Protein AF-A0A2D7VNQ6-F1 (afdb_monomer)

Secondary structure (DSSP, 8-state):
---PPP--EEEEETTT--EEEE-TTS-HHHHHHHTT-----S-SSSSS-TTEEEEEES-EE---SSS-TTGGGTEEETTT-EESSSEEEEE-PSPS-SSPPP---EEE-GGG----SHHHHH-TTS-EEEEEEEE-GGG-EEEEEE-TTT-----TTGGG-TTS-EEESSS-HHHHHHHHHHHHHHTTTT--S---SSS-PPPPEEEEEEE-HHHHHHHHHHHHT-SSSS-TTEEEEEEE-S-GGG--HHHHHHHHHTT-SEEEEEEEPTT--TTSSHHHHHHHHHHHHHHHHHHTTS-GGGEEEEEE-TT-HHHHHHHHHHHHHHHHHH-S-TTS--TTSPPPP----

Mean predicted aligned error: 7.28 Å

Radius of gyration: 23.06 Å; Cα contacts (8 Å, |Δi|>4): 688; chains: 1; bounding box: 52×56×73 Å

Structure (mmCIF, N/CA/C/O backbone):
data_AF-A0A2D7VNQ6-F1
#
_entry.id   AF-A0A2D7VNQ6-F1
#
loop_
_atom_site.group_PDB
_atom_site.id
_atom_site.type_symbol
_atom_site.label_atom_id
_atom_site.label_alt_id
_atom_site.label_comp_id
_atom_site.label_asym_id
_atom_site.label_entity_id
_atom_site.label_seq_id
_atom_site.pdbx_PDB_ins_code
_atom_site.Cartn_x
_atom_site.Cartn_y
_atom_site.Cartn_z
_atom_site.occupancy
_atom_site.B_iso_or_equiv
_atom_site.auth_seq_id
_atom_site.auth_comp_id
_atom_site.auth_asym_id
_atom_site.auth_atom_id
_atom_site.pdbx_PDB_model_num
ATOM 1 N N . MET A 1 1 ? -6.338 7.455 -22.963 1.00 40.66 1 MET A N 1
ATOM 2 C CA . MET A 1 1 ? -5.022 6.879 -22.618 1.00 40.66 1 MET A CA 1
ATOM 3 C C . MET A 1 1 ? -4.498 6.191 -23.860 1.00 40.66 1 MET A C 1
ATOM 5 O O . MET A 1 1 ? -5.246 5.414 -24.438 1.00 40.66 1 MET A O 1
ATOM 9 N N . SER A 1 2 ? -3.299 6.550 -24.322 1.00 38.81 2 SER A N 1
ATOM 10 C CA . SER A 1 2 ? -2.638 5.858 -25.433 1.00 38.81 2 SER A CA 1
ATOM 11 C C . SER A 1 2 ? -2.422 4.401 -25.024 1.00 38.81 2 SER A C 1
ATOM 13 O O . SER A 1 2 ? -1.696 4.125 -24.074 1.00 38.81 2 SER A O 1
ATOM 15 N N . THR A 1 3 ? -3.133 3.479 -25.665 1.00 47.38 3 THR A N 1
ATOM 16 C CA . THR A 1 3 ? -3.023 2.032 -25.450 1.00 47.38 3 THR A CA 1
ATOM 17 C C . THR A 1 3 ? -1.944 1.475 -26.374 1.00 47.38 3 THR A C 1
ATOM 19 O O . THR A 1 3 ? -2.240 0.670 -27.256 1.00 47.38 3 THR A O 1
ATOM 22 N N . SER A 1 4 ? -0.708 1.962 -26.249 1.00 66.56 4 SER A N 1
ATOM 23 C CA . SER A 1 4 ? 0.422 1.324 -26.921 1.00 66.56 4 SER A CA 1
ATOM 24 C C . SER A 1 4 ? 0.638 -0.049 -26.282 1.00 66.56 4 SER A C 1
ATOM 26 O O . SER A 1 4 ? 0.784 -0.174 -25.062 1.00 66.56 4 SER A O 1
ATOM 28 N N . GLU A 1 5 ? 0.603 -1.091 -27.109 1.00 83.75 5 GLU A N 1
ATOM 29 C CA . GLU A 1 5 ? 0.911 -2.457 -26.692 1.00 83.75 5 GLU A CA 1
ATOM 30 C C . GLU A 1 5 ? 2.297 -2.496 -26.033 1.00 83.75 5 GLU A C 1
ATOM 32 O O . GLU A 1 5 ? 3.216 -1.788 -26.455 1.00 83.75 5 GLU A O 1
ATOM 37 N N . ASN A 1 6 ? 2.448 -3.270 -24.957 1.00 91.00 6 ASN A N 1
ATOM 38 C CA . ASN A 1 6 ? 3.742 -3.365 -24.296 1.00 91.00 6 ASN A CA 1
ATOM 39 C C . ASN A 1 6 ? 4.715 -4.137 -25.185 1.00 91.00 6 ASN A C 1
ATOM 41 O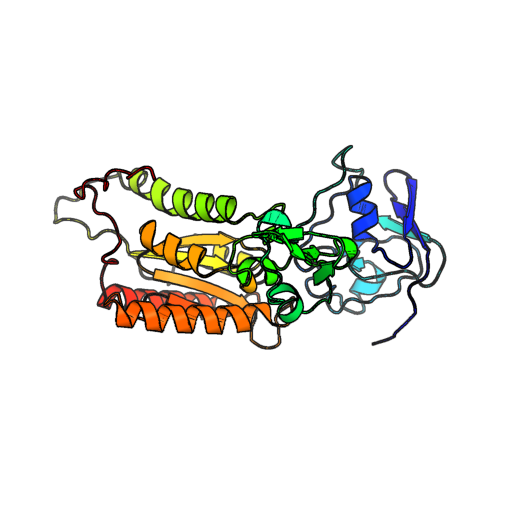 O . ASN A 1 6 ? 4.499 -5.310 -25.477 1.00 91.00 6 ASN A O 1
ATOM 45 N N . THR A 1 7 ? 5.825 -3.501 -25.535 1.00 92.44 7 THR A N 1
ATOM 46 C CA . THR A 1 7 ? 6.944 -4.124 -26.242 1.00 92.44 7 THR A CA 1
ATOM 47 C C . THR A 1 7 ? 8.178 -4.184 -25.346 1.00 92.44 7 THR A C 1
ATOM 49 O O . THR A 1 7 ? 8.289 -3.459 -24.349 1.00 92.44 7 THR A O 1
ATOM 52 N N . THR A 1 8 ? 9.097 -5.087 -25.677 1.00 95.81 8 THR A N 1
ATOM 53 C CA . THR A 1 8 ? 10.401 -5.195 -25.016 1.00 95.81 8 THR A CA 1
ATOM 54 C C . THR A 1 8 ? 11.308 -4.025 -25.411 1.00 95.81 8 THR A C 1
ATOM 56 O O . THR A 1 8 ? 11.310 -3.607 -26.568 1.00 95.81 8 THR A O 1
ATOM 59 N N . PHE A 1 9 ? 12.091 -3.515 -24.461 1.00 97.00 9 PHE A N 1
ATOM 60 C CA . PHE A 1 9 ? 13.118 -2.482 -24.669 1.00 97.00 9 PHE A CA 1
ATOM 61 C C . PHE A 1 9 ? 14.267 -2.675 -23.671 1.00 97.00 9 PHE A C 1
ATOM 63 O O . PHE A 1 9 ? 14.158 -3.522 -22.785 1.00 97.00 9 PHE A O 1
ATOM 70 N N . SER A 1 10 ? 15.360 -1.917 -23.789 1.00 98.06 10 SER A N 1
ATOM 71 C CA . SER A 1 10 ? 16.464 -1.972 -22.824 1.00 98.06 10 SER A CA 1
ATOM 72 C C . SER A 1 10 ? 16.567 -0.713 -21.968 1.00 98.06 10 SER A C 1
ATOM 74 O O . SER A 1 10 ? 16.204 0.391 -22.374 1.00 98.06 10 SER A O 1
ATOM 76 N N . ILE A 1 11 ? 17.093 -0.882 -20.761 1.00 98.50 11 ILE A N 1
ATOM 77 C CA . ILE A 1 11 ? 17.538 0.214 -19.902 1.00 98.50 11 ILE A CA 1
ATOM 78 C C . ILE A 1 11 ? 19.036 0.083 -19.665 1.00 98.50 11 ILE A C 1
ATOM 80 O O . ILE A 1 11 ? 19.549 -1.031 -19.559 1.00 98.50 11 ILE A O 1
ATOM 84 N N . ARG A 1 12 ? 19.727 1.215 -19.547 1.00 98.44 12 ARG A N 1
ATOM 85 C CA . ARG A 1 12 ? 21.122 1.284 -19.108 1.00 98.44 12 ARG A CA 1
ATOM 86 C C . ARG A 1 12 ? 21.227 2.140 -17.860 1.00 98.44 12 ARG A C 1
ATOM 88 O O . ARG A 1 12 ? 20.695 3.244 -17.847 1.00 98.44 12 ARG A O 1
ATOM 95 N N . VAL A 1 13 ? 21.957 1.690 -16.848 1.00 98.44 13 VAL A N 1
ATOM 96 C CA . VAL A 1 13 ? 22.275 2.525 -15.682 1.00 98.44 13 VAL A CA 1
ATOM 97 C C . VAL A 1 13 ? 23.577 3.283 -15.933 1.00 98.44 13 VAL A C 1
ATOM 99 O O . VAL A 1 13 ? 24.614 2.676 -16.194 1.00 98.44 13 VAL A O 1
ATOM 102 N N . SER A 1 14 ? 23.537 4.618 -15.874 1.00 97.94 14 SER A N 1
ATOM 103 C CA . SER A 1 14 ? 24.672 5.484 -16.230 1.00 97.94 14 SER A CA 1
ATOM 104 C C . SER A 1 14 ? 25.909 5.256 -15.354 1.00 97.94 14 SER A C 1
ATOM 106 O O . SER A 1 14 ? 27.032 5.303 -15.855 1.00 97.94 14 SER A O 1
ATOM 108 N N . SER A 1 15 ? 25.707 4.997 -14.060 1.00 97.25 15 SER A N 1
ATOM 109 C CA . SER A 1 15 ? 26.781 4.906 -13.066 1.00 97.25 15 SER A CA 1
ATOM 110 C C . SER A 1 15 ? 27.587 3.607 -13.128 1.00 97.25 15 SER A C 1
ATOM 112 O O . SER A 1 15 ? 28.776 3.626 -12.811 1.00 97.25 15 SER A O 1
ATOM 114 N N . THR A 1 16 ? 26.972 2.495 -13.541 1.00 97.38 16 THR A N 1
ATOM 115 C CA . THR A 1 16 ? 27.619 1.172 -13.614 1.00 97.38 16 THR A CA 1
ATOM 116 C C . THR A 1 16 ? 27.851 0.702 -15.047 1.00 97.38 16 THR A C 1
ATOM 118 O O . THR A 1 16 ? 28.737 -0.110 -15.298 1.00 97.38 16 THR A O 1
ATOM 121 N N . GLY A 1 17 ? 27.082 1.230 -16.003 1.00 97.25 17 GLY A N 1
ATOM 122 C CA . GLY A 1 17 ? 27.058 0.754 -17.381 1.00 97.25 17 GLY A CA 1
ATOM 123 C C . GLY A 1 17 ? 26.215 -0.505 -17.589 1.00 97.25 17 GLY A C 1
ATOM 124 O O . GLY A 1 17 ? 26.151 -0.970 -18.730 1.00 97.25 17 GLY A O 1
ATOM 125 N N . ASP A 1 18 ? 25.563 -1.024 -16.539 1.00 97.56 18 ASP A N 1
ATOM 126 C CA . ASP A 1 18 ? 24.715 -2.215 -16.615 1.00 97.56 18 ASP A CA 1
ATOM 127 C C . ASP A 1 18 ? 23.557 -2.003 -17.585 1.00 97.56 18 ASP A C 1
ATOM 129 O O . ASP A 1 18 ? 22.983 -0.914 -17.660 1.00 97.56 18 ASP A O 1
ATOM 133 N N . ILE A 1 19 ? 23.228 -3.055 -18.334 1.00 98.06 19 ILE A N 1
ATOM 134 C CA . ILE A 1 19 ? 22.159 -3.056 -19.330 1.00 98.06 19 ILE A CA 1
ATOM 135 C C . ILE A 1 19 ? 21.194 -4.175 -18.981 1.00 98.06 19 ILE A C 1
ATOM 137 O O . ILE A 1 19 ? 21.603 -5.332 -18.866 1.00 98.06 19 ILE A O 1
ATOM 141 N N . PHE A 1 20 ? 19.914 -3.839 -18.896 1.00 98.00 20 PHE A N 1
ATOM 142 C CA . PHE A 1 20 ? 18.861 -4.809 -18.644 1.00 98.00 20 PHE A CA 1
ATOM 143 C C . PHE A 1 20 ? 17.795 -4.747 -19.726 1.00 98.00 20 PHE A C 1
ATOM 145 O O . PHE A 1 20 ? 17.440 -3.674 -20.216 1.00 98.00 20 PHE A O 1
ATOM 152 N N . GLU A 1 21 ? 17.265 -5.910 -20.082 1.00 97.81 21 GLU A N 1
ATOM 153 C CA . GLU A 1 21 ? 16.067 -6.008 -20.902 1.00 97.81 21 GLU A CA 1
ATOM 154 C C . GLU A 1 21 ? 14.829 -5.833 -20.013 1.00 97.81 21 GLU A C 1
ATOM 156 O O . GLU A 1 21 ? 14.749 -6.406 -18.927 1.00 97.81 21 GLU A O 1
ATOM 161 N N . VAL A 1 22 ? 13.854 -5.051 -20.478 1.00 97.62 22 VAL A N 1
ATOM 162 C CA . VAL A 1 22 ? 12.548 -4.869 -19.841 1.00 97.62 22 VAL A CA 1
ATOM 163 C C . VAL A 1 22 ? 11.481 -5.568 -20.689 1.00 97.62 22 VAL A C 1
ATOM 165 O O . VAL A 1 22 ? 11.056 -5.020 -21.711 1.00 97.62 22 VAL A O 1
ATOM 168 N N . PRO A 1 23 ? 11.016 -6.766 -20.282 1.00 95.50 23 PRO A N 1
ATOM 169 C CA . PRO A 1 23 ? 9.989 -7.514 -21.004 1.00 95.50 23 PRO A CA 1
ATOM 170 C C . PRO A 1 23 ? 8.645 -6.782 -21.110 1.00 95.50 23 PRO A C 1
ATOM 172 O O . PRO A 1 23 ? 8.316 -5.899 -20.311 1.00 95.50 23 PRO A O 1
ATOM 175 N N . ALA A 1 24 ? 7.808 -7.196 -22.065 1.00 93.31 24 ALA A N 1
ATOM 176 C CA . ALA A 1 24 ? 6.461 -6.652 -22.270 1.00 93.31 24 ALA A CA 1
ATOM 177 C C . ALA A 1 24 ? 5.551 -6.754 -21.025 1.00 93.31 24 ALA A C 1
ATOM 179 O O . ALA A 1 24 ? 4.755 -5.859 -20.748 1.00 93.31 24 ALA A O 1
ATOM 180 N N . ASN A 1 25 ? 5.676 -7.823 -20.241 1.00 91.69 25 ASN A N 1
ATOM 181 C CA . ASN A 1 25 ? 4.864 -8.071 -19.045 1.00 91.69 25 ASN A CA 1
ATOM 182 C C . ASN A 1 25 ? 5.465 -7.489 -17.753 1.00 91.69 25 ASN A C 1
ATOM 184 O O . ASN A 1 25 ? 4.937 -7.735 -16.674 1.00 91.69 25 ASN A O 1
ATOM 188 N N . ARG A 1 26 ? 6.570 -6.741 -17.840 1.00 94.00 26 ARG A N 1
ATOM 189 C CA . ARG A 1 26 ? 7.322 -6.232 -16.686 1.00 94.00 26 ARG A CA 1
ATOM 190 C C . ARG A 1 26 ? 7.556 -4.732 -16.811 1.00 94.00 26 ARG A C 1
ATOM 192 O O . ARG A 1 26 ? 7.494 -4.170 -17.904 1.00 94.00 26 ARG A O 1
ATOM 199 N N . THR A 1 27 ? 7.808 -4.072 -15.687 1.00 96.50 27 THR A N 1
ATOM 200 C CA . THR A 1 27 ? 8.102 -2.628 -15.636 1.00 96.50 27 THR A CA 1
ATOM 201 C C . THR A 1 27 ? 9.589 -2.400 -15.374 1.00 96.50 27 THR A C 1
ATOM 203 O O . THR A 1 27 ? 10.283 -3.317 -14.932 1.00 96.50 27 THR A O 1
ATOM 206 N N . ILE A 1 28 ? 10.080 -1.182 -15.621 1.00 97.69 28 ILE A N 1
ATOM 207 C CA . ILE A 1 28 ? 11.475 -0.804 -15.335 1.00 97.69 28 ILE A CA 1
ATOM 208 C C . ILE A 1 28 ? 11.788 -1.053 -13.855 1.00 97.69 28 ILE A C 1
ATOM 210 O O . ILE A 1 28 ? 12.799 -1.667 -13.536 1.00 97.69 28 ILE A O 1
ATOM 214 N N . LEU A 1 29 ? 10.878 -0.653 -12.961 1.00 97.50 29 LEU A N 1
ATOM 215 C CA . LEU A 1 29 ? 10.993 -0.864 -11.517 1.00 97.50 29 LEU A CA 1
ATOM 216 C C . LEU A 1 29 ? 11.242 -2.333 -11.158 1.00 97.50 29 LEU A C 1
ATOM 218 O O . LEU A 1 29 ? 12.129 -2.619 -10.363 1.00 97.50 29 LEU A O 1
ATOM 222 N N . HIS A 1 30 ? 10.478 -3.257 -11.747 1.00 96.06 30 HIS A N 1
ATOM 223 C CA . HIS A 1 30 ? 10.633 -4.682 -11.470 1.00 96.06 30 HIS A CA 1
ATOM 224 C C . HIS A 1 30 ? 12.041 -5.181 -11.817 1.00 96.06 30 HIS A C 1
ATOM 226 O O . HIS A 1 30 ? 12.651 -5.898 -11.032 1.00 96.06 30 HIS A O 1
ATOM 232 N N . VAL A 1 31 ? 12.553 -4.782 -12.984 1.00 97.19 31 VAL A N 1
ATOM 233 C CA . VAL A 1 31 ? 13.889 -5.172 -13.453 1.00 97.19 31 VAL A CA 1
ATOM 234 C C . VAL A 1 31 ? 14.981 -4.546 -12.585 1.00 97.19 31 VAL A C 1
ATOM 236 O O . VAL A 1 31 ? 15.943 -5.221 -12.233 1.00 97.19 31 VAL A O 1
ATOM 239 N N . LEU A 1 32 ? 14.821 -3.283 -12.187 1.00 97.69 32 LEU A N 1
ATOM 240 C CA . LEU A 1 32 ? 15.743 -2.613 -11.268 1.00 97.69 32 LEU A CA 1
ATOM 241 C C . LEU A 1 32 ? 15.809 -3.329 -9.912 1.00 97.69 32 LEU A C 1
ATOM 243 O O . LEU A 1 32 ? 16.900 -3.641 -9.437 1.00 97.69 32 LEU A O 1
ATOM 247 N N . TYR A 1 33 ? 14.654 -3.655 -9.328 1.00 96.31 33 TYR A N 1
ATOM 248 C CA . TYR A 1 33 ? 14.578 -4.329 -8.032 1.00 96.31 33 TYR A CA 1
ATOM 249 C C . TYR A 1 33 ? 15.206 -5.723 -8.071 1.00 96.31 33 TYR A C 1
ATOM 251 O O . TYR A 1 33 ? 15.971 -6.060 -7.174 1.00 96.31 33 TYR A O 1
ATOM 259 N N . GLU A 1 34 ? 14.965 -6.515 -9.120 1.00 95.69 34 GLU A N 1
ATOM 260 C CA . GLU A 1 34 ? 15.601 -7.834 -9.291 1.00 95.69 34 GLU A CA 1
ATOM 261 C C . GLU A 1 34 ? 17.130 -7.777 -9.339 1.00 95.69 34 GLU A C 1
ATOM 263 O O . GLU A 1 34 ? 17.789 -8.751 -8.983 1.00 95.69 34 GLU A O 1
ATOM 268 N N . ASN A 1 35 ? 17.683 -6.635 -9.745 1.00 96.94 35 ASN A N 1
ATOM 269 C CA . ASN A 1 35 ? 19.119 -6.409 -9.867 1.00 96.94 35 ASN A CA 1
ATOM 270 C C . ASN A 1 35 ? 19.686 -5.536 -8.732 1.00 96.94 35 ASN A C 1
ATOM 272 O O . ASN A 1 35 ? 20.793 -5.018 -8.853 1.00 96.94 35 ASN A O 1
ATOM 276 N N . GLY A 1 36 ? 18.950 -5.373 -7.625 1.00 96.56 36 GLY A N 1
ATOM 277 C CA . GLY A 1 36 ? 19.459 -4.726 -6.410 1.00 96.56 36 GLY A CA 1
ATOM 278 C C . GLY A 1 36 ? 19.467 -3.192 -6.432 1.00 96.56 36 GLY A C 1
ATOM 279 O O . GLY A 1 36 ? 20.070 -2.578 -5.550 1.00 96.56 36 GLY A O 1
ATOM 280 N N . TYR A 1 37 ? 18.814 -2.567 -7.419 1.00 97.38 37 TYR A N 1
ATOM 281 C CA . TYR A 1 37 ? 18.648 -1.114 -7.483 1.00 97.38 37 TYR A CA 1
ATOM 282 C C . TYR A 1 37 ? 17.409 -0.679 -6.710 1.00 97.38 37 TYR A C 1
ATOM 284 O O . TYR A 1 37 ? 16.272 -0.923 -7.123 1.00 97.38 37 TYR A O 1
ATOM 292 N N . GLU A 1 38 ? 17.632 0.025 -5.611 1.00 94.25 38 GLU A N 1
ATOM 293 C CA . GLU A 1 38 ? 16.575 0.609 -4.803 1.00 94.25 38 GLU A CA 1
ATOM 294 C C . GLU A 1 38 ? 16.101 1.928 -5.415 1.00 94.25 38 GLU A C 1
ATOM 296 O O . GLU A 1 38 ? 16.855 2.885 -5.604 1.00 94.25 38 GLU A O 1
ATOM 301 N N . VAL A 1 39 ? 14.803 1.978 -5.704 1.00 95.19 39 VAL A N 1
ATOM 302 C CA . VAL A 1 39 ? 14.081 3.185 -6.110 1.00 95.19 39 VAL A CA 1
ATOM 303 C C . VAL A 1 39 ? 12.889 3.337 -5.169 1.00 95.19 39 VAL A C 1
ATOM 305 O O . VAL A 1 39 ? 12.145 2.367 -5.020 1.00 95.19 39 VAL A O 1
ATOM 308 N N . PRO A 1 40 ? 12.659 4.508 -4.549 1.00 94.25 40 PRO A N 1
ATOM 309 C CA . PRO A 1 40 ? 11.515 4.717 -3.663 1.00 94.25 40 PRO A CA 1
ATOM 310 C C . PRO A 1 40 ? 10.174 4.375 -4.331 1.00 94.25 40 PRO A C 1
ATOM 312 O O . PRO A 1 40 ? 9.959 4.676 -5.507 1.00 94.25 40 PRO A O 1
ATOM 315 N N . LEU A 1 41 ? 9.244 3.765 -3.590 1.00 93.06 41 LEU A N 1
ATOM 316 C CA . LEU A 1 41 ? 7.966 3.294 -4.127 1.00 93.06 41 LEU A CA 1
ATOM 317 C C . LEU A 1 41 ? 6.832 3.432 -3.108 1.00 93.06 41 LEU A C 1
ATOM 319 O O . LEU A 1 41 ? 6.935 2.897 -2.012 1.00 93.06 41 LEU A O 1
ATOM 323 N N . ASP A 1 42 ? 5.717 4.044 -3.525 1.00 92.94 42 ASP A N 1
ATOM 324 C CA . ASP A 1 42 ? 4.474 4.069 -2.734 1.00 92.94 42 ASP A CA 1
ATOM 325 C C . ASP A 1 42 ? 3.280 3.446 -3.483 1.00 92.94 42 ASP A C 1
ATOM 327 O O . ASP A 1 42 ? 2.656 2.516 -2.985 1.00 92.94 42 ASP A O 1
ATOM 331 N N . CYS A 1 43 ? 2.926 3.938 -4.685 1.00 92.50 43 CYS A N 1
ATOM 332 C CA . CYS A 1 43 ? 1.675 3.531 -5.360 1.00 92.50 43 CYS A CA 1
ATOM 333 C C . CYS A 1 43 ? 1.805 2.406 -6.399 1.00 92.50 43 CYS A C 1
ATOM 335 O O . CYS A 1 43 ? 0.815 1.757 -6.733 1.00 92.50 43 CYS A O 1
ATOM 337 N N . SER A 1 44 ? 2.997 2.226 -6.976 1.00 93.62 44 SER A N 1
ATOM 338 C CA . SER A 1 44 ? 3.261 1.296 -8.086 1.00 93.62 44 SER A CA 1
ATOM 339 C C . SER A 1 44 ? 2.295 1.390 -9.287 1.00 93.62 44 SER A C 1
ATOM 341 O O . SER A 1 44 ? 2.072 0.399 -9.980 1.00 93.62 44 SER A O 1
ATOM 343 N N . ASN A 1 45 ? 1.698 2.559 -9.544 1.00 91.88 45 ASN A N 1
ATOM 344 C CA . ASN A 1 45 ? 0.720 2.744 -10.626 1.00 91.88 45 ASN A CA 1
ATOM 345 C C . ASN A 1 45 ? 0.773 4.117 -11.318 1.00 91.88 45 ASN A C 1
ATOM 347 O O . ASN A 1 45 ? -0.170 4.500 -12.009 1.00 91.88 45 ASN A O 1
ATOM 351 N N . GLY A 1 46 ? 1.871 4.857 -11.141 1.00 93.69 46 GLY A N 1
ATOM 352 C CA . GLY A 1 46 ? 2.120 6.105 -11.866 1.00 93.69 46 GLY A CA 1
ATOM 353 C C . GLY A 1 46 ? 1.353 7.329 -11.369 1.00 93.69 46 GLY A C 1
ATOM 354 O O . GLY A 1 46 ? 1.304 8.326 -12.087 1.00 93.69 46 GLY A O 1
ATOM 355 N N . ARG A 1 47 ? 0.750 7.281 -10.173 1.00 93.00 47 ARG A N 1
ATOM 356 C CA . ARG A 1 47 ? -0.005 8.418 -9.613 1.00 93.00 47 ARG A CA 1
ATOM 357 C C . ARG A 1 47 ? 0.771 9.270 -8.608 1.00 93.00 47 ARG A C 1
ATOM 359 O O . ARG A 1 47 ? 0.521 10.463 -8.547 1.00 93.00 47 ARG A O 1
ATOM 366 N N . CYS A 1 48 ? 1.712 8.692 -7.850 1.00 92.88 48 CYS A N 1
ATOM 367 C CA . CYS A 1 48 ? 2.394 9.418 -6.764 1.00 92.88 48 CYS A CA 1
ATOM 368 C C . CYS A 1 48 ? 3.697 10.122 -7.131 1.00 92.88 48 CYS A C 1
ATOM 370 O O . CYS A 1 48 ? 4.109 11.024 -6.418 1.00 92.88 48 CYS A O 1
ATOM 372 N N . GLY A 1 49 ? 4.393 9.680 -8.179 1.00 94.62 49 GLY A N 1
ATOM 373 C CA . GLY A 1 49 ? 5.708 10.227 -8.524 1.00 94.62 49 GLY A CA 1
ATOM 374 C C . GLY A 1 49 ? 6.861 9.825 -7.589 1.00 94.62 49 GLY A C 1
ATOM 375 O O . GLY A 1 49 ? 7.995 10.177 -7.885 1.00 94.62 49 GLY A O 1
ATOM 376 N N . THR A 1 50 ? 6.633 9.045 -6.523 1.00 95.38 50 THR A N 1
ATOM 377 C CA . THR A 1 50 ? 7.692 8.586 -5.592 1.00 95.38 50 THR A CA 1
ATOM 378 C C . THR A 1 50 ? 8.835 7.868 -6.314 1.00 95.38 50 THR A C 1
ATOM 380 O O . THR A 1 50 ? 10.002 8.156 -6.072 1.00 95.38 50 THR A O 1
ATOM 383 N N . CYS A 1 51 ? 8.512 7.000 -7.278 1.00 96.88 51 CYS A N 1
ATOM 384 C CA . CYS A 1 51 ? 9.501 6.285 -8.089 1.00 96.88 51 CYS A CA 1
ATOM 385 C C . CYS A 1 51 ? 10.010 7.105 -9.286 1.00 96.88 51 CYS A C 1
ATOM 387 O O . CYS A 1 51 ? 10.311 6.542 -10.344 1.00 96.88 51 CYS A O 1
ATOM 389 N N . ARG A 1 52 ? 9.995 8.438 -9.198 1.00 97.56 52 ARG A N 1
ATOM 390 C CA . ARG A 1 52 ? 10.565 9.275 -10.253 1.00 97.56 52 ARG A CA 1
ATOM 391 C C . ARG A 1 52 ? 12.065 9.018 -10.334 1.00 97.56 52 ARG A C 1
ATOM 393 O O . ARG A 1 52 ? 12.769 9.006 -9.327 1.00 97.56 52 ARG A O 1
ATOM 400 N N . THR A 1 53 ? 12.551 8.833 -11.546 1.00 98.38 53 THR A N 1
ATOM 401 C CA . THR A 1 53 ? 13.955 8.573 -11.835 1.00 98.38 53 THR A CA 1
ATOM 402 C C . THR A 1 53 ? 14.362 9.478 -12.974 1.00 98.38 53 THR A C 1
ATOM 404 O O . THR A 1 53 ? 13.628 9.616 -13.954 1.00 98.38 53 THR A O 1
ATOM 407 N N . ARG A 1 54 ? 15.511 10.132 -12.827 1.00 98.31 54 ARG A N 1
ATOM 408 C CA . ARG A 1 54 ? 16.061 10.959 -13.892 1.00 98.31 54 ARG A CA 1
ATOM 409 C C . ARG A 1 54 ? 16.582 10.057 -15.008 1.00 98.31 54 ARG A C 1
ATOM 411 O O . ARG A 1 54 ? 17.142 8.998 -14.732 1.00 98.31 54 ARG A O 1
ATOM 418 N N . TYR A 1 55 ? 16.407 10.464 -16.257 1.00 98.06 55 TYR A N 1
ATOM 419 C CA . TYR A 1 55 ? 17.007 9.789 -17.404 1.00 98.06 55 TYR A CA 1
ATOM 420 C C . TYR A 1 55 ? 17.835 10.771 -18.234 1.00 98.06 55 TYR A C 1
ATOM 422 O O . TYR A 1 55 ? 17.594 11.975 -18.225 1.00 98.06 55 TYR A O 1
ATOM 430 N N . LEU A 1 56 ? 18.861 10.252 -18.904 1.00 97.94 56 LEU A N 1
ATOM 431 C CA . LEU A 1 56 ? 19.844 11.033 -19.656 1.00 97.94 56 LEU A CA 1
ATOM 432 C C . LEU A 1 56 ? 19.583 10.996 -21.164 1.00 97.94 56 LEU A C 1
ATOM 434 O O . LEU A 1 56 ? 19.912 11.945 -21.873 1.00 97.94 56 LEU A O 1
ATOM 438 N N . SER A 1 57 ? 19.022 9.895 -21.665 1.00 96.94 57 SER A N 1
ATOM 439 C CA . SER A 1 57 ? 18.675 9.721 -23.077 1.00 96.94 57 SER A CA 1
ATOM 440 C C . SER A 1 57 ? 17.667 8.583 -23.277 1.00 96.94 57 SER A C 1
ATOM 442 O O . SER A 1 57 ? 17.488 7.740 -22.395 1.00 96.94 57 SER A O 1
ATOM 444 N N . GLY A 1 58 ? 17.015 8.566 -24.443 1.00 95.44 58 GLY A N 1
ATOM 445 C CA . GLY A 1 58 ? 16.012 7.571 -24.839 1.00 95.44 58 GLY A CA 1
ATOM 446 C C . GLY A 1 58 ? 14.640 8.189 -25.128 1.00 95.44 58 GLY A C 1
ATOM 447 O O . GLY A 1 58 ? 14.346 9.305 -24.701 1.00 95.44 58 GLY A O 1
ATOM 448 N N . GLU A 1 59 ? 13.799 7.463 -25.867 1.00 95.19 59 GLU A N 1
ATOM 449 C CA . GLU A 1 59 ? 12.421 7.868 -26.181 1.00 95.19 59 GLU A CA 1
ATOM 450 C C . GLU A 1 59 ? 11.435 7.209 -25.205 1.00 95.19 59 GLU A C 1
ATOM 452 O O . GLU A 1 59 ? 10.999 6.071 -25.405 1.00 95.19 59 GLU A O 1
ATOM 457 N N . VAL A 1 60 ? 11.103 7.926 -24.128 1.00 96.38 60 VAL A N 1
ATOM 458 C CA . VAL A 1 60 ? 10.230 7.435 -23.052 1.00 96.38 60 VAL A CA 1
ATOM 459 C C . VAL A 1 60 ? 8.751 7.520 -23.448 1.00 96.38 60 VAL A C 1
ATOM 461 O O . VAL A 1 60 ? 8.247 8.570 -23.839 1.00 96.38 60 VAL A O 1
ATOM 464 N N . ASP A 1 61 ? 8.034 6.413 -23.266 1.00 95.88 61 ASP A N 1
ATOM 465 C CA . ASP A 1 61 ? 6.570 6.343 -23.292 1.00 95.88 61 ASP A CA 1
ATOM 466 C C . ASP A 1 61 ? 6.045 6.641 -21.876 1.00 95.88 61 ASP A C 1
ATOM 468 O O . ASP A 1 61 ? 6.017 5.764 -21.000 1.00 95.88 61 ASP A O 1
ATOM 472 N N . HIS A 1 62 ? 5.692 7.907 -21.624 1.00 95.94 62 HIS A N 1
ATOM 473 C CA . HIS A 1 62 ? 5.179 8.363 -20.330 1.00 95.94 62 HIS A CA 1
ATOM 474 C C . HIS A 1 62 ? 3.739 7.903 -20.112 1.00 95.94 62 HIS A C 1
ATOM 476 O O . HIS A 1 62 ? 2.809 8.361 -20.778 1.00 95.94 62 HIS A O 1
ATOM 482 N N . ARG A 1 63 ? 3.552 7.036 -19.114 1.00 94.81 63 ARG A N 1
ATOM 483 C CA . ARG A 1 63 ? 2.244 6.456 -18.763 1.00 94.81 63 ARG A CA 1
ATOM 484 C C . ARG A 1 63 ? 1.728 6.887 -17.396 1.00 94.81 63 ARG A C 1
ATOM 486 O O . ARG A 1 63 ? 0.677 6.427 -16.956 1.00 94.81 63 ARG A O 1
ATOM 493 N N . ASP A 1 64 ? 2.468 7.761 -16.731 1.00 95.56 64 ASP A N 1
ATOM 494 C CA . ASP A 1 64 ? 2.091 8.350 -15.457 1.00 95.56 64 ASP A CA 1
ATOM 495 C C . ASP A 1 64 ? 1.190 9.572 -15.612 1.00 95.56 64 ASP A C 1
ATOM 497 O O . ASP A 1 64 ? 1.080 10.181 -16.678 1.00 95.56 64 ASP A O 1
ATOM 501 N N . THR A 1 65 ? 0.557 9.941 -14.506 1.00 93.94 65 THR A N 1
ATOM 502 C CA . THR A 1 65 ? -0.179 11.201 -14.362 1.00 93.94 65 THR A CA 1
ATOM 503 C C . THR A 1 65 ? 0.464 12.119 -13.326 1.00 93.94 65 THR A C 1
ATOM 505 O O . THR A 1 65 ? -0.127 13.134 -12.978 1.00 93.94 65 THR A O 1
ATOM 508 N N . ALA A 1 66 ? 1.627 11.735 -12.796 1.00 94.12 66 ALA A N 1
ATOM 509 C CA . ALA A 1 66 ? 2.290 12.428 -11.698 1.00 94.12 66 ALA A CA 1
ATOM 510 C C . ALA A 1 66 ? 3.217 13.548 -12.187 1.00 94.12 66 ALA A C 1
ATOM 512 O O . ALA A 1 66 ? 3.344 14.559 -11.507 1.00 94.12 66 ALA A O 1
ATOM 513 N N . LEU A 1 67 ? 3.868 13.368 -13.341 1.00 96.25 67 LEU A N 1
ATOM 514 C CA . LEU A 1 67 ? 4.853 14.316 -13.860 1.00 96.25 67 LEU A CA 1
ATOM 515 C C . LEU A 1 67 ? 4.212 15.332 -14.811 1.00 96.25 67 LEU A C 1
ATOM 517 O O . LEU A 1 67 ? 3.458 14.964 -15.719 1.00 96.25 67 LEU A O 1
ATOM 521 N N . SER A 1 68 ? 4.573 16.604 -14.639 1.00 96.00 68 SER A N 1
ATOM 522 C CA . SER A 1 68 ? 4.256 17.689 -15.574 1.00 96.00 68 SER A CA 1
ATOM 523 C C . SER A 1 68 ? 4.997 17.537 -16.908 1.00 96.00 68 SER A C 1
ATOM 525 O O . SER A 1 68 ? 6.000 16.832 -17.003 1.00 96.00 68 SER A O 1
ATOM 527 N N . GLU A 1 69 ? 4.548 18.235 -17.957 1.00 93.06 69 GLU A N 1
ATOM 528 C CA . GLU A 1 69 ? 5.211 18.195 -19.274 1.00 93.06 69 GLU A CA 1
ATOM 529 C C . GLU A 1 69 ? 6.688 18.611 -19.214 1.00 93.06 69 GLU A C 1
ATOM 531 O O . GLU A 1 69 ? 7.519 17.994 -19.875 1.00 93.06 69 GLU A O 1
ATOM 536 N N . SER A 1 70 ? 7.030 19.603 -18.385 1.00 94.62 70 SER A N 1
ATOM 537 C CA . SER A 1 70 ? 8.419 20.026 -18.171 1.00 94.62 70 SER A CA 1
ATOM 538 C C . SER A 1 70 ? 9.249 18.996 -17.410 1.00 94.62 70 SER A C 1
ATOM 540 O O . SER A 1 70 ? 10.435 18.858 -17.669 1.00 94.62 70 SER A O 1
ATOM 542 N N . GLU A 1 71 ? 8.656 18.256 -16.472 1.00 96.81 71 GLU A N 1
ATOM 543 C CA . GLU A 1 71 ? 9.389 17.205 -15.756 1.00 96.81 71 GLU A CA 1
ATOM 544 C C . GLU A 1 71 ? 9.634 15.991 -16.648 1.00 96.81 71 GLU A C 1
ATOM 546 O O . GLU A 1 71 ? 10.675 15.349 -16.530 1.00 96.81 71 GLU A O 1
ATOM 551 N N . ARG A 1 72 ? 8.717 15.701 -17.579 1.00 96.69 72 ARG A N 1
ATOM 552 C CA . ARG A 1 72 ? 8.835 14.575 -18.513 1.00 96.69 72 ARG A CA 1
ATOM 553 C C . ARG A 1 72 ? 10.031 14.673 -19.454 1.00 96.69 72 ARG A C 1
ATOM 555 O O . ARG A 1 72 ? 10.421 13.647 -19.983 1.00 96.69 72 ARG A O 1
ATOM 562 N N . SER A 1 73 ? 10.643 15.846 -19.643 1.00 94.56 73 SER A N 1
ATOM 563 C CA . SER A 1 73 ? 11.894 15.945 -20.411 1.00 94.56 73 SER A CA 1
ATOM 564 C C . SER A 1 73 ? 13.137 15.475 -19.649 1.00 94.56 73 SER A C 1
ATOM 566 O O . SER A 1 73 ? 14.185 15.306 -20.266 1.00 94.56 73 SER A O 1
ATOM 568 N N . GLU A 1 74 ? 13.050 15.299 -18.327 1.00 96.38 74 GLU A N 1
ATOM 569 C CA . GLU A 1 74 ? 14.191 14.923 -17.478 1.00 96.38 74 GLU A CA 1
ATOM 570 C C . GLU A 1 74 ? 13.934 13.678 -16.622 1.00 96.38 74 GLU A C 1
ATOM 572 O O . GLU A 1 74 ? 14.872 12.976 -16.244 1.00 96.38 74 GLU A O 1
ATOM 577 N N . TYR A 1 75 ? 12.674 13.388 -16.302 1.00 98.25 75 TYR A N 1
ATOM 578 C CA . TYR A 1 75 ? 12.277 12.342 -15.370 1.00 98.25 75 TYR A CA 1
ATOM 579 C C . TYR A 1 75 ? 11.209 11.438 -15.969 1.00 98.25 75 TYR A C 1
ATOM 581 O O . TYR A 1 75 ? 10.316 11.889 -16.678 1.00 98.25 75 TYR A O 1
ATOM 589 N N . LEU A 1 76 ? 11.242 10.163 -15.592 1.00 98.00 76 LEU A N 1
ATOM 590 C CA . LEU A 1 76 ? 10.156 9.210 -15.803 1.00 98.00 76 LEU A CA 1
ATOM 591 C C . LEU A 1 76 ? 9.769 8.552 -14.481 1.00 98.00 76 LEU A C 1
ATOM 593 O O . LEU A 1 76 ? 10.553 8.535 -13.535 1.00 98.00 76 LEU A O 1
ATOM 597 N N . THR A 1 77 ? 8.585 7.946 -14.418 1.00 98.25 77 THR A N 1
ATOM 598 C CA . THR A 1 77 ? 8.242 7.050 -13.307 1.00 98.25 77 THR A CA 1
ATOM 599 C C . THR A 1 77 ? 8.488 5.597 -13.712 1.00 98.25 77 THR A C 1
ATOM 601 O O . THR A 1 77 ? 7.826 5.041 -14.589 1.00 98.25 77 THR A O 1
ATOM 604 N N . VAL A 1 78 ? 9.447 4.941 -13.059 1.00 97.88 78 VAL A N 1
ATOM 605 C CA . VAL A 1 78 ? 9.879 3.587 -13.460 1.00 97.88 78 VAL A CA 1
ATOM 606 C C . VAL A 1 78 ? 8.831 2.497 -13.196 1.00 97.88 78 VAL A C 1
ATOM 608 O O . VAL A 1 78 ? 8.937 1.388 -13.720 1.00 97.88 78 VAL A O 1
ATOM 611 N N . CYS A 1 79 ? 7.796 2.789 -12.399 1.00 96.25 79 CYS A N 1
ATOM 612 C CA . CYS A 1 79 ? 6.738 1.827 -12.093 1.00 96.25 79 CYS A CA 1
ATOM 613 C C . CYS A 1 79 ? 5.738 1.608 -13.237 1.00 96.25 79 CYS A C 1
ATOM 615 O O . CYS A 1 79 ? 5.110 0.555 -13.256 1.00 96.25 79 CYS A O 1
ATOM 617 N N . VAL A 1 80 ? 5.585 2.550 -14.178 1.00 95.94 80 VAL A N 1
ATOM 618 C CA . VAL A 1 80 ? 4.605 2.424 -15.279 1.00 95.94 80 VAL A CA 1
ATOM 619 C C . VAL A 1 80 ? 5.114 2.879 -16.640 1.00 95.94 80 VAL A C 1
ATOM 621 O O . VAL A 1 80 ? 4.611 2.387 -17.651 1.00 95.94 80 VAL A O 1
ATOM 624 N N . SER A 1 81 ? 6.077 3.803 -16.695 1.00 96.88 81 SER A N 1
ATOM 625 C CA . SER A 1 81 ? 6.590 4.304 -17.969 1.00 96.88 81 SER A CA 1
ATOM 626 C C . SER A 1 81 ? 7.388 3.224 -18.706 1.00 96.88 81 SER A C 1
ATOM 628 O O . SER A 1 81 ? 7.984 2.330 -18.096 1.00 96.88 81 SER A O 1
ATOM 630 N N . ARG A 1 82 ? 7.369 3.297 -20.038 1.00 96.56 82 ARG A N 1
ATOM 631 C CA . ARG A 1 8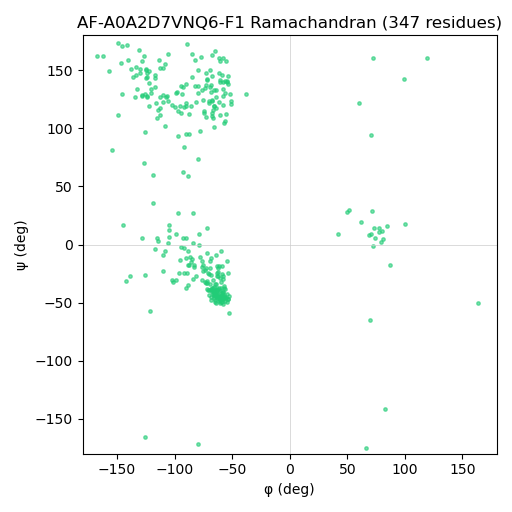2 ? 8.085 2.387 -20.948 1.00 96.56 82 ARG A CA 1
ATOM 632 C C . ARG A 1 82 ? 8.963 3.190 -21.911 1.00 96.56 82 ARG A C 1
ATOM 634 O O . ARG A 1 82 ? 9.179 4.379 -21.698 1.00 96.56 82 ARG A O 1
ATOM 641 N N . ALA A 1 83 ? 9.446 2.554 -22.973 1.00 95.12 83 ALA A N 1
ATOM 642 C CA . ALA A 1 83 ? 10.090 3.208 -24.107 1.00 95.12 83 ALA A CA 1
ATOM 643 C C . ALA A 1 83 ? 9.386 2.821 -25.416 1.00 95.12 83 ALA A C 1
ATOM 645 O O . ALA A 1 83 ? 8.856 1.713 -25.520 1.00 95.12 83 ALA A O 1
ATOM 646 N N . HIS A 1 84 ? 9.390 3.709 -26.414 1.00 86.06 84 HIS A N 1
ATOM 647 C CA . HIS A 1 84 ? 8.809 3.416 -27.732 1.00 86.06 84 HIS A CA 1
ATOM 648 C C . HIS A 1 84 ? 9.648 2.402 -28.526 1.00 86.06 84 HIS A C 1
ATOM 650 O O . HIS A 1 84 ? 9.090 1.519 -29.178 1.00 86.06 84 HIS A O 1
ATOM 656 N N . ALA A 1 85 ? 10.977 2.507 -28.445 1.00 79.00 85 ALA A N 1
ATOM 657 C CA . ALA A 1 85 ? 11.949 1.537 -28.943 1.00 79.00 85 ALA A CA 1
ATOM 658 C C . ALA A 1 85 ? 13.350 1.860 -28.390 1.00 79.00 85 ALA A C 1
ATOM 660 O O . ALA A 1 85 ? 13.619 2.985 -27.973 1.00 79.00 85 ALA A O 1
ATOM 661 N N . GLY A 1 86 ? 14.265 0.890 -28.452 1.00 86.94 86 GLY A N 1
ATOM 662 C CA . GLY A 1 86 ? 15.682 1.110 -28.156 1.00 86.94 86 GLY A CA 1
ATOM 663 C C . GLY A 1 86 ? 16.029 1.065 -26.666 1.00 86.94 86 GLY A C 1
ATOM 664 O O . GLY A 1 86 ? 15.523 0.215 -25.935 1.00 86.94 86 GLY A O 1
ATOM 665 N N . GLU A 1 87 ? 16.940 1.950 -26.258 1.00 95.81 87 GLU A N 1
ATOM 666 C CA . GLU A 1 87 ? 17.542 1.997 -24.923 1.00 95.81 87 GLU A CA 1
ATOM 667 C C . GLU A 1 87 ? 17.190 3.313 -24.212 1.00 95.81 87 GLU A C 1
ATOM 669 O O . GLU A 1 87 ? 17.291 4.387 -24.811 1.00 95.81 87 GLU A O 1
ATOM 674 N N . VAL A 1 88 ? 16.821 3.236 -22.930 1.00 98.12 88 VAL A N 1
ATOM 675 C CA . VAL A 1 88 ? 16.700 4.402 -22.036 1.00 98.12 88 VAL A CA 1
ATOM 676 C C . VAL A 1 88 ? 17.848 4.392 -21.032 1.00 98.12 88 VAL A C 1
ATOM 678 O O . VAL A 1 88 ? 18.049 3.406 -20.323 1.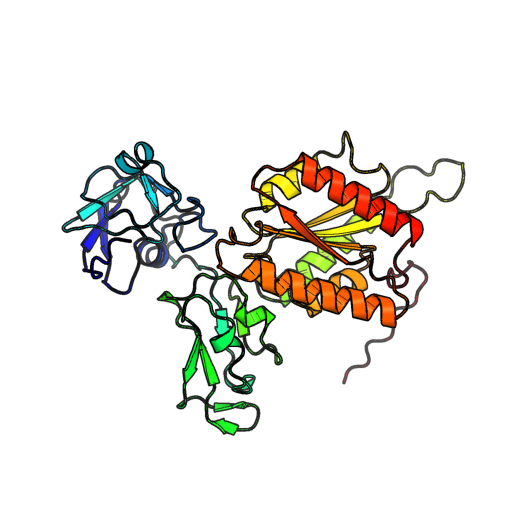00 98.12 88 VAL A O 1
ATOM 681 N N . VAL A 1 89 ? 18.590 5.494 -20.935 1.00 98.44 89 VAL A N 1
ATOM 682 C CA . VAL A 1 89 ? 19.707 5.627 -19.991 1.00 98.44 89 VAL A CA 1
ATOM 683 C C . VAL A 1 89 ? 19.217 6.301 -18.713 1.00 98.44 89 VAL A C 1
ATOM 685 O O . VAL A 1 89 ? 18.860 7.475 -18.731 1.00 98.44 89 VAL A O 1
ATOM 688 N N . LEU A 1 90 ? 19.212 5.569 -17.603 1.00 98.62 90 LEU A N 1
ATOM 689 C CA . LEU A 1 90 ? 18.782 6.034 -16.286 1.00 98.62 90 LEU A CA 1
ATOM 690 C C . LEU A 1 90 ? 19.955 6.624 -15.502 1.00 98.62 90 LEU A C 1
ATOM 692 O O . LEU A 1 90 ? 21.045 6.051 -15.465 1.00 98.62 90 LEU A O 1
ATOM 696 N N . ASP A 1 91 ? 19.701 7.742 -14.831 1.00 98.19 91 ASP A N 1
ATOM 697 C CA . ASP A 1 91 ? 20.621 8.366 -13.886 1.00 98.19 91 ASP A CA 1
ATOM 698 C C . ASP A 1 91 ? 20.325 7.845 -12.474 1.00 98.19 91 ASP A C 1
ATOM 700 O O . ASP A 1 91 ? 19.537 8.417 -11.717 1.00 98.19 91 ASP A O 1
ATOM 704 N N . LEU A 1 92 ? 20.903 6.684 -12.164 1.00 97.69 92 LEU A N 1
ATOM 705 C CA . LEU A 1 92 ? 20.771 5.997 -10.879 1.00 97.69 92 LEU A CA 1
ATOM 706 C C . LEU A 1 92 ? 22.153 5.741 -10.269 1.00 97.69 92 LEU A C 1
ATOM 708 O O . LEU A 1 92 ? 23.103 5.485 -11.015 1.00 97.69 92 LEU A O 1
ATOM 712 N N . PRO A 1 93 ? 22.284 5.757 -8.930 1.00 96.94 93 PRO A N 1
ATOM 713 C CA . PRO A 1 93 ? 23.494 5.284 -8.264 1.00 96.94 93 PRO A CA 1
ATOM 714 C C . PRO A 1 93 ? 23.700 3.769 -8.488 1.00 96.94 93 PRO A C 1
ATOM 716 O O . PRO A 1 93 ? 22.769 3.085 -8.922 1.00 96.94 93 PRO A O 1
ATOM 719 N N . PRO A 1 94 ? 24.896 3.230 -8.182 1.00 95.94 94 PRO A N 1
ATOM 720 C CA . PRO A 1 94 ? 25.132 1.786 -8.163 1.00 95.94 94 PRO A CA 1
ATOM 721 C C . PRO A 1 94 ? 24.154 1.051 -7.226 1.00 95.94 94 PRO A C 1
ATOM 723 O O . PRO A 1 94 ? 23.629 1.678 -6.300 1.00 95.94 94 PRO A O 1
ATOM 726 N N . PRO A 1 95 ? 23.927 -0.260 -7.431 1.00 95.31 95 PRO A N 1
ATOM 727 C CA . PRO A 1 95 ? 22.977 -1.023 -6.629 1.00 95.31 95 PRO A CA 1
ATOM 728 C C . PRO A 1 95 ? 23.380 -1.025 -5.151 1.00 95.31 95 PRO A C 1
ATOM 730 O O . PRO A 1 95 ? 24.559 -1.136 -4.803 1.00 95.31 95 PRO A O 1
ATOM 733 N N . GLN A 1 96 ? 22.385 -0.900 -4.278 1.00 93.06 96 GLN A N 1
ATOM 734 C CA . GLN A 1 96 ? 22.557 -0.854 -2.825 1.00 93.06 96 GLN A CA 1
ATOM 735 C C . GLN A 1 96 ? 22.666 -2.259 -2.224 1.00 93.06 96 GLN A C 1
ATOM 737 O O . GLN A 1 96 ? 23.159 -2.425 -1.108 1.00 93.06 96 GLN A O 1
ATOM 742 N N . SER A 1 97 ? 22.241 -3.274 -2.977 1.00 89.62 97 SER A N 1
ATOM 743 C CA . SER A 1 97 ? 22.212 -4.667 -2.555 1.00 89.62 97 SER A CA 1
ATOM 744 C C . SER A 1 97 ? 22.696 -5.596 -3.667 1.00 89.62 97 SER A C 1
ATOM 746 O O . SER A 1 97 ? 22.541 -5.323 -4.852 1.00 89.62 97 SER A O 1
ATOM 748 N N . THR A 1 98 ? 23.268 -6.734 -3.273 1.00 89.44 98 THR A N 1
ATOM 749 C CA . THR A 1 98 ? 23.553 -7.857 -4.189 1.00 89.44 98 THR A CA 1
ATOM 750 C C . THR A 1 98 ? 22.373 -8.822 -4.311 1.00 89.44 98 THR A C 1
ATOM 752 O O . THR A 1 98 ? 22.434 -9.776 -5.082 1.00 89.44 98 THR A O 1
ATOM 755 N N . GLN A 1 99 ? 21.320 -8.599 -3.523 1.00 92.06 99 GLN A N 1
ATOM 756 C CA . GLN A 1 99 ? 20.080 -9.363 -3.530 1.00 92.06 99 GLN A CA 1
ATOM 757 C C . GLN A 1 99 ? 18.950 -8.530 -4.142 1.00 92.06 99 GLN A C 1
ATOM 759 O O . GLN A 1 99 ? 19.001 -7.298 -4.061 1.00 92.06 99 GLN A O 1
ATOM 764 N N . PRO A 1 100 ? 17.911 -9.183 -4.693 1.00 92.94 100 PRO A N 1
ATOM 765 C CA . PRO A 1 100 ? 16.712 -8.493 -5.137 1.00 92.94 100 PRO A CA 1
ATOM 766 C C . PRO A 1 100 ? 16.096 -7.630 -4.030 1.00 92.94 100 PRO A C 1
ATOM 768 O O . PRO A 1 100 ? 15.986 -8.059 -2.881 1.00 92.94 100 PRO A O 1
ATOM 771 N N . VAL A 1 101 ? 15.663 -6.426 -4.393 1.00 93.25 101 VAL A N 1
ATOM 772 C CA . VAL A 1 101 ? 14.912 -5.530 -3.513 1.00 93.25 101 VAL A CA 1
ATOM 773 C C . VAL A 1 101 ? 13.485 -6.053 -3.394 1.00 93.25 101 VAL A C 1
ATOM 775 O O . VAL A 1 101 ? 12.783 -6.235 -4.394 1.00 93.25 101 VAL A O 1
ATOM 778 N N . GLU A 1 102 ? 13.034 -6.293 -2.166 1.00 91.19 102 GLU A N 1
ATOM 779 C CA . GLU A 1 102 ? 11.656 -6.704 -1.929 1.00 91.19 102 GLU A CA 1
ATOM 780 C C . GLU A 1 102 ? 10.695 -5.531 -2.137 1.00 91.19 102 GLU A C 1
ATOM 782 O O . GLU A 1 102 ? 10.917 -4.411 -1.681 1.00 91.19 102 GLU A O 1
ATOM 787 N N . ARG A 1 103 ? 9.570 -5.808 -2.796 1.00 91.00 103 ARG A N 1
ATOM 788 C CA . ARG A 1 103 ? 8.450 -4.871 -2.935 1.00 91.00 103 ARG A CA 1
ATOM 789 C C . ARG A 1 103 ? 7.231 -5.381 -2.176 1.00 91.00 103 ARG A C 1
ATOM 791 O O . ARG A 1 103 ? 7.067 -6.600 -2.064 1.00 91.00 103 ARG A O 1
ATOM 798 N N . PRO A 1 104 ? 6.344 -4.489 -1.705 1.00 91.75 104 PRO A N 1
ATOM 799 C CA . PRO A 1 104 ? 5.131 -4.907 -1.022 1.00 91.75 104 PRO A CA 1
ATOM 800 C C . PRO A 1 104 ? 4.201 -5.625 -2.006 1.00 91.75 104 PRO A C 1
ATOM 802 O O . PRO A 1 104 ? 3.690 -5.027 -2.952 1.00 91.75 104 PRO A O 1
ATOM 805 N N . ILE A 1 105 ? 3.955 -6.909 -1.769 1.00 95.81 105 ILE A N 1
ATOM 806 C CA . ILE A 1 105 ? 2.994 -7.736 -2.502 1.00 95.81 105 ILE A CA 1
ATOM 807 C C . ILE A 1 105 ? 2.138 -8.540 -1.540 1.00 95.81 105 ILE A C 1
ATOM 809 O O . ILE A 1 105 ? 2.559 -8.874 -0.432 1.00 95.81 105 ILE A O 1
ATOM 813 N N . ALA A 1 106 ? 0.928 -8.859 -1.991 1.00 97.62 106 ALA A N 1
ATOM 814 C CA . ALA A 1 106 ? 0.091 -9.814 -1.292 1.00 97.62 106 ALA A CA 1
ATOM 815 C C . ALA A 1 106 ? 0.534 -11.247 -1.629 1.00 97.62 106 ALA A C 1
ATOM 817 O O . ALA A 1 106 ? 0.769 -11.571 -2.792 1.00 97.62 106 ALA A O 1
ATOM 818 N N . VAL A 1 107 ? 0.604 -12.099 -0.615 1.00 97.56 107 VAL A N 1
ATOM 819 C CA . VAL A 1 107 ? 0.959 -13.519 -0.692 1.00 97.56 107 VAL A CA 1
ATOM 820 C C . VAL A 1 107 ? -0.177 -14.353 -0.108 1.00 97.56 107 VAL A C 1
ATOM 822 O O . VAL A 1 107 ? -0.911 -13.874 0.755 1.00 97.56 107 VAL A O 1
ATOM 825 N N . VAL A 1 108 ? -0.363 -15.580 -0.604 1.00 98.12 108 VAL A N 1
ATOM 826 C CA . VAL A 1 108 ? -1.472 -16.452 -0.184 1.00 98.12 108 VAL A CA 1
ATOM 827 C C . VAL A 1 108 ? -0.948 -17.747 0.409 1.00 98.12 108 VAL A C 1
ATOM 829 O O . VAL A 1 108 ? -0.173 -18.457 -0.228 1.00 98.12 108 VAL A O 1
ATOM 832 N N . GLU A 1 109 ? -1.460 -18.103 1.580 1.00 97.38 109 GLU A N 1
ATOM 833 C CA . GLU A 1 109 ? -1.332 -19.439 2.144 1.00 97.38 109 GLU A CA 1
ATOM 834 C C . GLU A 1 109 ? -2.517 -20.302 1.686 1.00 97.38 109 GLU A C 1
ATOM 836 O O . GLU A 1 109 ? -3.615 -20.268 2.251 1.00 97.38 109 GLU A O 1
ATOM 841 N N . ALA A 1 110 ? -2.309 -21.067 0.610 1.00 96.88 110 ALA A N 1
ATOM 842 C CA . ALA A 1 110 ? -3.369 -21.851 -0.025 1.00 96.88 110 ALA A CA 1
ATOM 843 C C . ALA A 1 110 ? -4.133 -22.781 0.946 1.00 96.88 110 ALA A C 1
ATOM 845 O O . ALA A 1 110 ? -5.364 -22.727 0.920 1.00 96.88 110 ALA A O 1
ATOM 846 N N . PRO A 1 111 ? -3.484 -23.533 1.864 1.00 96.75 111 PRO A N 1
ATOM 847 C CA . PRO A 1 111 ? -4.186 -24.411 2.810 1.00 96.75 111 PRO A CA 1
ATOM 848 C C . PRO A 1 111 ? -5.161 -23.708 3.772 1.00 96.75 111 PRO A C 1
ATOM 850 O O . PRO A 1 111 ? -6.033 -24.365 4.337 1.00 96.75 111 PRO A O 1
ATOM 853 N N . VAL A 1 112 ? -5.044 -22.389 3.959 1.00 97.19 112 VAL A N 1
ATOM 854 C CA . VAL A 1 112 ? -5.925 -21.574 4.823 1.00 97.19 112 VAL A CA 1
ATOM 855 C C . VAL A 1 112 ? -7.058 -20.919 4.011 1.00 97.19 112 VAL A C 1
ATOM 857 O O . VAL A 1 112 ? -8.047 -20.408 4.550 1.00 97.19 112 VAL A O 1
ATOM 860 N N . CYS A 1 113 ? -6.947 -20.920 2.681 1.00 97.94 113 CYS A N 1
ATOM 861 C CA . CYS A 1 113 ? -7.898 -20.273 1.789 1.00 97.94 113 CYS A CA 1
ATOM 862 C C . CYS A 1 113 ? -9.222 -21.047 1.700 1.00 97.94 113 CYS A C 1
ATOM 864 O O . CYS A 1 113 ? -9.240 -22.250 1.469 1.00 97.94 113 CYS A O 1
ATOM 866 N N . VAL A 1 114 ? -10.351 -20.336 1.789 1.00 97.31 114 VAL A N 1
ATOM 867 C CA . VAL A 1 114 ? -11.711 -20.910 1.651 1.00 97.31 114 VAL A CA 1
ATOM 868 C C . VAL A 1 114 ? -12.325 -20.718 0.260 1.00 97.31 114 VAL A C 1
ATOM 870 O O . VAL A 1 114 ? -13.528 -20.893 0.088 1.00 97.31 114 VAL A O 1
ATOM 873 N N . ALA A 1 115 ? -11.540 -20.246 -0.715 1.00 97.00 115 ALA A N 1
ATOM 874 C CA . ALA A 1 115 ? -11.984 -19.951 -2.083 1.00 97.00 115 ALA A CA 1
ATOM 875 C C . ALA A 1 115 ? -13.236 -19.036 -2.199 1.00 97.00 115 ALA A C 1
ATOM 877 O O . ALA A 1 115 ? -13.985 -19.105 -3.169 1.00 97.00 115 ALA A O 1
ATOM 878 N N . CYS A 1 116 ? -13.46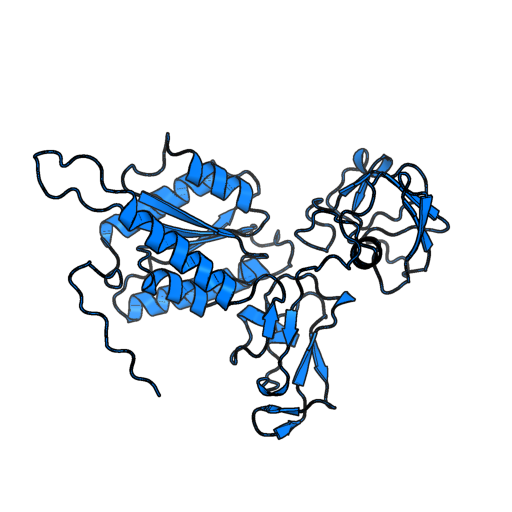7 -18.119 -1.244 1.00 97.12 116 CYS A N 1
ATOM 879 C CA . CYS A 1 116 ? -14.680 -17.274 -1.201 1.00 97.12 116 CYS A CA 1
ATOM 880 C C . CYS A 1 116 ? -14.768 -16.161 -2.267 1.00 97.12 116 CYS A C 1
ATOM 882 O O . CYS A 1 116 ? -15.794 -15.481 -2.362 1.00 97.12 116 CYS A O 1
ATOM 884 N N . LEU A 1 117 ? -13.702 -15.947 -3.048 1.00 97.38 117 LEU A N 1
ATOM 885 C CA . LEU A 1 117 ? -13.580 -14.912 -4.089 1.00 97.38 117 LEU A CA 1
ATOM 886 C C . LEU A 1 117 ? -13.521 -13.455 -3.599 1.00 97.38 117 LEU A C 1
ATOM 888 O O . LEU A 1 117 ? -13.531 -12.546 -4.429 1.00 97.38 117 LEU A O 1
ATOM 892 N N . ASN A 1 118 ? -13.422 -13.185 -2.293 1.00 97.50 118 ASN A N 1
ATOM 893 C CA . ASN A 1 118 ? -13.297 -11.803 -1.810 1.00 97.50 118 ASN A CA 1
ATOM 894 C C . ASN A 1 118 ? -12.063 -11.106 -2.391 1.00 97.50 118 ASN A C 1
ATOM 896 O O . ASN A 1 118 ? -12.180 -10.001 -2.905 1.00 97.50 118 ASN A O 1
ATOM 900 N N . CYS A 1 119 ? -10.900 -11.760 -2.401 1.00 97.75 119 CYS A N 1
ATOM 901 C CA . CYS A 1 119 ? -9.684 -11.185 -2.978 1.00 97.75 119 CYS A CA 1
ATOM 902 C C . CYS A 1 119 ? -9.850 -10.808 -4.457 1.00 97.75 119 CYS A C 1
ATOM 904 O O . CYS A 1 119 ? -9.429 -9.725 -4.852 1.00 97.75 119 CYS A O 1
ATOM 906 N N . VAL A 1 120 ? -10.533 -11.649 -5.240 1.00 98.00 120 VAL A N 1
ATOM 907 C CA . VAL A 1 120 ? -10.840 -11.401 -6.656 1.00 98.00 120 VAL A CA 1
ATOM 908 C C . VAL A 1 120 ? -11.754 -10.182 -6.809 1.00 98.00 120 VAL A C 1
ATOM 910 O O . VAL A 1 120 ? -11.503 -9.328 -7.649 1.00 98.00 120 VAL A O 1
ATOM 913 N N . ARG A 1 121 ? -12.786 -10.057 -5.965 1.00 97.19 121 ARG A N 1
ATOM 914 C CA . ARG A 1 121 ? -13.747 -8.937 -6.009 1.00 97.19 121 ARG A CA 1
ATOM 915 C C . ARG A 1 121 ? -13.170 -7.610 -5.515 1.00 97.19 121 ARG A C 1
ATOM 917 O O . ARG A 1 121 ? -13.584 -6.560 -5.989 1.00 97.19 121 ARG A O 1
ATOM 924 N N . PHE A 1 122 ? -12.264 -7.651 -4.541 1.00 96.19 122 PHE A N 1
ATOM 925 C CA . PHE A 1 122 ? -11.649 -6.458 -3.953 1.00 96.19 122 PHE A CA 1
ATOM 926 C C . PHE A 1 122 ? -10.405 -5.994 -4.720 1.00 96.19 122 PHE A C 1
ATOM 928 O O . PHE A 1 122 ? -9.975 -4.854 -4.550 1.00 96.19 122 PHE A O 1
ATOM 935 N N . CYS A 1 123 ? -9.803 -6.849 -5.551 1.00 97.06 123 CYS A N 1
ATOM 936 C CA . CYS A 1 123 ? -8.650 -6.463 -6.348 1.00 97.06 123 CYS A CA 1
ATOM 937 C C . CYS A 1 123 ? -9.075 -5.533 -7.489 1.00 97.06 123 CYS A C 1
ATOM 939 O O . CYS A 1 123 ? -9.668 -5.960 -8.475 1.00 97.06 123 CYS A O 1
ATOM 941 N N . THR A 1 124 ? -8.703 -4.261 -7.390 1.00 95.44 124 THR A N 1
ATOM 942 C CA . THR A 1 124 ? -8.988 -3.251 -8.421 1.00 95.44 124 THR A CA 1
ATOM 943 C C . THR A 1 124 ? -7.969 -3.243 -9.565 1.00 95.44 124 THR A C 1
ATOM 945 O O . THR A 1 124 ? -8.090 -2.438 -10.484 1.00 95.44 124 THR A O 1
ATOM 948 N N . PHE A 1 125 ? -6.981 -4.142 -9.510 1.00 95.56 125 PHE A N 1
ATOM 949 C CA . PHE A 1 125 ? -5.884 -4.261 -10.476 1.00 95.56 125 PHE A CA 1
ATOM 950 C C . PHE A 1 125 ? -5.881 -5.597 -11.231 1.00 95.56 125 PHE A C 1
ATOM 952 O O . PHE A 1 125 ? -5.050 -5.796 -12.105 1.00 95.56 125 PHE A O 1
ATOM 959 N N . GLY A 1 126 ? -6.786 -6.525 -10.898 1.00 95.81 126 GLY A N 1
ATOM 960 C CA . GLY A 1 126 ? -6.854 -7.836 -11.553 1.00 95.81 126 GLY A CA 1
ATOM 961 C C . GLY A 1 126 ? -5.732 -8.815 -11.181 1.00 95.81 126 GLY A C 1
ATOM 962 O O . GLY A 1 126 ? -5.581 -9.835 -11.840 1.00 95.81 126 GLY A O 1
ATOM 963 N N . ALA A 1 127 ? -4.968 -8.549 -10.118 1.00 97.12 127 ALA A N 1
ATOM 964 C CA . ALA A 1 127 ? -3.880 -9.419 -9.665 1.00 97.12 127 ALA A CA 1
ATOM 965 C C . ALA A 1 127 ? -4.359 -10.711 -8.972 1.00 97.12 127 ALA A C 1
ATOM 967 O O . ALA A 1 127 ? -3.604 -11.673 -8.881 1.00 97.12 127 ALA A O 1
ATOM 968 N N . ALA A 1 128 ? -5.586 -10.750 -8.445 1.00 98.12 128 ALA A N 1
ATOM 969 C CA . ALA A 1 128 ? -6.102 -11.899 -7.698 1.00 98.12 128 ALA A CA 1
ATOM 970 C C . ALA A 1 128 ? -6.974 -12.812 -8.571 1.00 98.12 128 ALA A C 1
ATOM 972 O O . ALA A 1 128 ? -7.923 -12.345 -9.201 1.00 98.12 128 ALA A O 1
ATOM 973 N N . ARG A 1 129 ? -6.719 -14.125 -8.533 1.00 97.94 129 ARG A N 1
ATOM 974 C CA . ARG A 1 129 ? -7.547 -15.164 -9.180 1.00 97.94 129 ARG A CA 1
ATOM 975 C C . ARG A 1 129 ? -7.661 -16.412 -8.300 1.00 97.94 129 ARG A C 1
ATOM 977 O O . ARG A 1 129 ? -6.967 -16.515 -7.291 1.00 97.94 129 ARG A O 1
ATOM 984 N N . ILE A 1 130 ? -8.517 -17.357 -8.690 1.00 98.00 130 ILE A N 1
ATOM 985 C CA . ILE A 1 130 ? -8.524 -18.715 -8.125 1.00 98.00 130 ILE A CA 1
ATOM 986 C C . ILE A 1 130 ? -7.777 -19.647 -9.067 1.00 98.00 130 ILE A C 1
ATOM 988 O O . ILE A 1 130 ? -8.048 -19.660 -10.267 1.00 98.00 130 ILE A O 1
ATOM 992 N N . ASP A 1 131 ? -6.860 -20.418 -8.503 1.00 97.88 131 ASP A N 1
ATOM 993 C CA . ASP A 1 131 ? -6.203 -21.528 -9.169 1.00 97.88 131 ASP A CA 1
ATOM 994 C C . ASP A 1 131 ? -6.867 -22.834 -8.731 1.00 97.88 131 ASP A C 1
ATOM 996 O O . ASP A 1 131 ? -6.866 -23.153 -7.543 1.00 97.88 131 ASP A O 1
ATOM 1000 N N . ASN A 1 132 ? -7.457 -23.563 -9.682 1.00 96.62 132 ASN A N 1
ATOM 1001 C CA . ASN A 1 132 ? -8.195 -24.805 -9.431 1.00 96.62 132 ASN A CA 1
ATOM 1002 C C . ASN A 1 132 ? -7.284 -26.020 -9.197 1.00 96.62 132 ASN A C 1
ATOM 1004 O O . ASN A 1 132 ? -7.794 -27.075 -8.817 1.00 96.62 132 ASN A O 1
ATOM 1008 N N . GLU A 1 133 ? -5.979 -25.890 -9.453 1.00 97.00 133 GLU A N 1
ATOM 1009 C CA . GLU A 1 133 ? -4.984 -26.934 -9.190 1.00 97.00 133 GLU A CA 1
ATOM 1010 C C . GLU A 1 133 ? -4.525 -26.925 -7.725 1.00 97.00 133 GLU A C 1
ATOM 1012 O O . GLU A 1 133 ? -4.033 -27.931 -7.212 1.00 97.00 133 GLU A O 1
ATOM 1017 N N . LEU A 1 134 ? -4.729 -25.808 -7.020 1.00 97.19 134 LEU A N 1
ATOM 1018 C CA . LEU A 1 134 ? -4.456 -25.701 -5.592 1.00 97.19 134 LEU A CA 1
ATOM 1019 C C . LEU A 1 134 ? -5.602 -26.267 -4.753 1.00 97.19 134 LEU A C 1
ATOM 1021 O O . LEU A 1 134 ? -6.748 -26.365 -5.187 1.00 97.19 134 LEU A O 1
ATOM 1025 N N . THR A 1 135 ? -5.289 -26.623 -3.510 1.00 97.25 135 THR A N 1
ATOM 1026 C CA . THR A 1 135 ? -6.266 -27.122 -2.536 1.00 97.25 135 THR A CA 1
ATOM 1027 C C . THR A 1 135 ? -6.357 -26.155 -1.362 1.00 97.25 135 THR A C 1
ATOM 1029 O O . THR A 1 135 ? -5.355 -25.868 -0.707 1.00 97.25 135 THR A O 1
ATOM 1032 N N . GLY A 1 136 ? -7.562 -25.642 -1.132 1.00 96.38 136 GLY A N 1
ATOM 1033 C CA . GLY A 1 136 ? -7.923 -24.804 -0.000 1.00 96.38 136 GLY A CA 1
ATOM 1034 C C . GLY A 1 136 ? -8.175 -25.595 1.283 1.00 96.38 136 GLY A C 1
ATOM 1035 O O . GLY A 1 136 ? -7.971 -26.812 1.365 1.00 96.38 136 GLY A O 1
ATOM 1036 N N . VAL A 1 137 ? -8.671 -24.894 2.301 1.00 95.25 137 VAL A N 1
ATOM 1037 C CA . VAL A 1 137 ? -8.940 -25.474 3.620 1.00 95.25 137 VAL A CA 1
ATOM 1038 C C . VAL A 1 137 ? -9.884 -26.670 3.521 1.00 95.25 137 VAL A C 1
ATOM 1040 O O . VAL A 1 137 ? -10.840 -26.674 2.745 1.00 95.25 137 VAL A O 1
ATOM 1043 N N . GLY A 1 138 ? -9.619 -27.707 4.317 1.00 93.25 138 GLY A N 1
ATOM 1044 C CA . GLY A 1 138 ? -10.487 -28.884 4.394 1.00 93.25 138 GLY A CA 1
ATOM 1045 C C . GLY A 1 138 ? -10.632 -29.660 3.080 1.00 93.25 138 GLY A C 1
ATOM 1046 O O . GLY A 1 138 ? -11.596 -30.406 2.934 1.00 93.25 138 GLY A O 1
ATOM 1047 N N . GLY A 1 139 ? -9.709 -29.489 2.126 1.00 93.12 139 GLY A N 1
ATOM 1048 C CA . GLY A 1 139 ? -9.764 -30.171 0.832 1.00 93.12 139 GLY A CA 1
ATOM 1049 C C . GLY A 1 139 ? -10.644 -29.475 -0.209 1.00 93.12 139 GLY A C 1
ATOM 1050 O O . GLY A 1 139 ? -11.004 -30.102 -1.204 1.00 93.12 139 GLY A O 1
ATOM 1051 N N . ILE A 1 140 ? -11.014 -28.206 0.003 1.00 93.62 140 ILE A N 1
ATOM 1052 C CA . ILE A 1 140 ? -11.728 -27.417 -1.008 1.00 93.62 140 ILE A CA 1
ATOM 1053 C C . ILE A 1 140 ? -10.880 -27.360 -2.279 1.00 93.62 140 ILE A C 1
ATOM 1055 O O . ILE A 1 140 ? -9.709 -26.991 -2.239 1.00 93.62 140 ILE A O 1
ATOM 1059 N N . GLN A 1 141 ? -11.474 -27.711 -3.417 1.00 95.88 141 GLN A N 1
ATOM 1060 C CA . GLN A 1 141 ? -10.800 -27.551 -4.696 1.00 95.88 141 GLN A CA 1
ATOM 1061 C C . GLN A 1 141 ? -10.691 -26.061 -5.031 1.00 95.88 141 GLN A C 1
ATOM 1063 O O . GLN A 1 141 ? -11.696 -25.353 -5.111 1.00 95.88 141 GLN A O 1
ATOM 1068 N N . GLY A 1 142 ? -9.463 -25.614 -5.257 1.00 97.06 142 GLY A N 1
ATOM 1069 C CA . GLY A 1 142 ? -9.121 -24.248 -5.592 1.00 97.06 142 GLY A CA 1
ATOM 1070 C C . GLY A 1 142 ? -8.622 -23.427 -4.405 1.00 97.06 142 GLY A C 1
ATOM 1071 O O . GLY A 1 142 ? -9.134 -23.521 -3.288 1.00 97.06 142 GLY A O 1
ATOM 1072 N N . ALA A 1 143 ? -7.642 -22.565 -4.664 1.00 98.25 143 ALA A N 1
ATOM 1073 C CA . ALA A 1 143 ? -7.188 -21.549 -3.719 1.00 98.25 143 ALA A CA 1
ATOM 1074 C C . ALA A 1 143 ? -6.876 -20.236 -4.440 1.00 98.25 143 ALA A C 1
ATOM 1076 O O . ALA A 1 143 ? -6.663 -20.199 -5.653 1.00 98.25 143 ALA A O 1
ATOM 1077 N N . ALA A 1 144 ? -6.880 -19.134 -3.692 1.00 98.38 144 ALA A N 1
ATOM 1078 C CA . ALA A 1 144 ? -6.489 -17.850 -4.248 1.00 98.38 144 ALA A CA 1
ATOM 1079 C C . ALA A 1 144 ? -4.993 -17.833 -4.588 1.00 98.38 144 ALA A C 1
ATOM 1081 O O . ALA A 1 144 ? -4.173 -18.390 -3.865 1.00 98.38 144 ALA A O 1
ATOM 1082 N N . VAL A 1 145 ? -4.648 -17.131 -5.659 1.00 98.19 145 VAL A N 1
ATOM 1083 C CA . VAL A 1 145 ? -3.271 -16.783 -6.014 1.00 98.19 145 VAL A CA 1
ATOM 1084 C C . VAL A 1 145 ? -3.219 -15.309 -6.389 1.00 98.19 145 VAL A C 1
ATOM 1086 O O . VAL A 1 145 ? -4.180 -14.762 -6.944 1.00 98.19 145 VAL A O 1
ATOM 1089 N N . ILE A 1 146 ? -2.100 -14.668 -6.067 1.00 98.25 146 ILE A N 1
ATOM 1090 C CA . ILE A 1 146 ? -1.819 -13.281 -6.427 1.00 98.25 146 ILE A CA 1
ATOM 1091 C C . ILE A 1 146 ? -0.715 -13.290 -7.478 1.00 98.25 146 ILE A C 1
ATOM 1093 O O . ILE A 1 146 ? 0.367 -13.824 -7.250 1.00 98.25 146 ILE A O 1
ATOM 1097 N N . ASP A 1 147 ? -0.999 -12.706 -8.636 1.00 96.69 147 ASP A N 1
ATOM 1098 C CA . ASP A 1 147 ? 0.007 -12.391 -9.639 1.00 96.69 147 ASP A CA 1
ATOM 1099 C C . ASP A 1 147 ? 0.917 -11.295 -9.082 1.00 96.69 147 ASP A C 1
ATOM 1101 O O . ASP A 1 147 ? 0.482 -10.158 -8.867 1.00 96.69 147 ASP A O 1
ATOM 1105 N N . ALA A 1 148 ? 2.168 -11.656 -8.798 1.00 94.00 148 ALA A N 1
ATOM 1106 C CA . ALA A 1 148 ? 3.114 -10.729 -8.210 1.00 94.00 148 ALA A CA 1
ATOM 1107 C C . ALA A 1 148 ? 3.321 -9.526 -9.136 1.00 94.00 148 ALA A C 1
ATOM 1109 O O . ALA A 1 148 ? 3.222 -8.395 -8.668 1.00 94.00 148 ALA A O 1
ATOM 1110 N N . ASP A 1 149 ? 3.600 -9.730 -10.424 1.00 91.62 149 ASP A N 1
ATOM 1111 C CA . ASP A 1 149 ? 3.956 -8.668 -11.383 1.00 91.62 149 ASP A CA 1
ATOM 1112 C C . ASP A 1 149 ? 2.822 -7.647 -11.594 1.00 91.62 149 ASP A C 1
ATOM 1114 O O . ASP A 1 149 ? 3.074 -6.472 -11.859 1.00 91.62 149 ASP A O 1
ATOM 1118 N N . THR A 1 150 ? 1.571 -8.073 -11.403 1.00 93.62 150 THR A N 1
ATOM 1119 C CA . THR A 1 150 ? 0.380 -7.208 -11.470 1.00 93.62 150 THR A CA 1
ATOM 1120 C C . THR A 1 150 ? 0.030 -6.571 -10.118 1.00 93.62 150 THR A C 1
ATOM 1122 O O . THR A 1 150 ? -0.630 -5.530 -10.057 1.00 93.62 150 THR A O 1
ATOM 1125 N N . CYS A 1 151 ? 0.431 -7.182 -9.000 1.00 95.81 151 CYS A N 1
ATOM 1126 C CA . CYS A 1 151 ? 0.105 -6.692 -7.664 1.00 95.81 151 CYS A CA 1
ATOM 1127 C C . CYS A 1 151 ? 0.796 -5.354 -7.364 1.00 95.81 151 CYS A C 1
ATOM 1129 O O . CYS A 1 151 ? 2.020 -5.258 -7.360 1.00 95.81 151 CYS A O 1
ATOM 1131 N N . THR A 1 152 ? 0.006 -4.337 -7.010 1.00 94.62 152 THR A N 1
ATOM 1132 C CA . THR A 1 152 ? 0.509 -2.995 -6.667 1.00 94.62 152 THR A CA 1
ATOM 1133 C C . THR A 1 152 ? 0.771 -2.791 -5.170 1.00 94.62 152 THR A C 1
ATOM 1135 O O . THR A 1 152 ? 0.994 -1.662 -4.746 1.00 94.62 152 THR A O 1
ATOM 1138 N N . GLY A 1 153 ? 0.641 -3.830 -4.337 1.00 95.38 153 GLY A N 1
ATOM 1139 C CA . GLY A 1 153 ? 0.974 -3.750 -2.907 1.00 95.38 153 GLY A CA 1
ATOM 1140 C C . GLY A 1 153 ? -0.045 -3.064 -1.985 1.00 95.38 153 GLY A C 1
ATOM 1141 O O . GLY A 1 153 ? 0.251 -2.816 -0.822 1.00 95.38 153 GLY A O 1
ATOM 1142 N N . CYS A 1 154 ? -1.263 -2.772 -2.453 1.00 95.06 154 CYS A N 1
ATOM 1143 C CA . CYS A 1 154 ? -2.242 -1.974 -1.693 1.00 95.06 154 CYS A CA 1
ATOM 1144 C C . CYS A 1 154 ? -2.838 -2.637 -0.435 1.00 95.06 154 CYS A C 1
ATOM 1146 O O . CYS A 1 154 ? -3.421 -1.951 0.401 1.00 95.06 154 CYS A O 1
ATOM 1148 N N . GLY A 1 155 ? -2.787 -3.967 -0.323 1.00 96.38 155 GLY A N 1
ATOM 1149 C CA . GLY A 1 155 ? -3.319 -4.694 0.833 1.00 96.38 155 GLY A CA 1
ATOM 1150 C C . GLY A 1 155 ? -4.844 -4.816 0.948 1.00 96.38 155 GLY A C 1
ATOM 1151 O O . GLY A 1 155 ? -5.317 -5.377 1.934 1.00 96.38 155 GLY A O 1
ATOM 1152 N N . LEU A 1 156 ? -5.634 -4.371 -0.042 1.00 96.88 156 LEU A N 1
ATOM 1153 C CA . LEU A 1 156 ? -7.104 -4.499 0.003 1.00 96.88 156 LEU A CA 1
ATOM 1154 C C . LEU A 1 156 ? -7.571 -5.958 0.149 1.00 96.88 156 LEU A C 1
ATOM 1156 O O . LEU A 1 156 ? -8.526 -6.230 0.871 1.00 96.88 156 LEU A O 1
ATOM 1160 N N . CYS A 1 157 ? -6.919 -6.891 -0.553 1.00 97.50 157 CYS A N 1
ATOM 1161 C CA . CYS A 1 157 ? -7.281 -8.308 -0.507 1.00 97.50 157 CYS A CA 1
ATOM 1162 C C . CYS A 1 157 ? -6.938 -8.955 0.841 1.00 97.50 157 CYS A C 1
ATOM 1164 O O . CYS A 1 157 ? -7.758 -9.720 1.343 1.00 97.50 157 CYS A O 1
ATOM 1166 N N . ALA A 1 158 ? -5.796 -8.602 1.441 1.00 97.44 158 ALA A N 1
ATOM 1167 C CA . ALA A 1 158 ? -5.426 -9.027 2.790 1.00 97.44 158 ALA A CA 1
ATOM 1168 C C . ALA A 1 158 ? -6.476 -8.550 3.806 1.00 97.44 158 ALA A C 1
ATOM 1170 O O . ALA A 1 158 ? -7.072 -9.354 4.515 1.00 97.44 158 ALA A O 1
ATOM 1171 N N . ALA A 1 159 ? -6.845 -7.266 3.753 1.00 97.12 159 ALA A N 1
ATOM 1172 C CA . ALA A 1 159 ? -7.848 -6.676 4.643 1.00 97.12 159 ALA A CA 1
ATOM 1173 C C . ALA A 1 159 ? -9.293 -7.176 4.427 1.00 97.12 159 ALA A C 1
ATOM 1175 O O . ALA A 1 159 ? -10.193 -6.845 5.206 1.00 97.12 159 ALA A O 1
ATOM 1176 N N . ALA A 1 160 ? -9.553 -7.900 3.335 1.00 96.44 160 ALA A N 1
ATOM 1177 C CA . ALA A 1 160 ? -10.852 -8.485 3.001 1.00 96.44 160 ALA A CA 1
ATOM 1178 C C . ALA A 1 160 ? -10.873 -10.017 3.148 1.00 96.44 160 ALA A C 1
ATOM 1180 O O . ALA A 1 160 ? -11.931 -10.630 2.958 1.00 96.44 160 ALA A O 1
ATOM 1181 N N . CYS A 1 161 ? -9.727 -10.641 3.441 1.00 97.19 161 CYS A N 1
ATOM 1182 C CA . CYS A 1 161 ? -9.609 -12.083 3.578 1.00 97.19 161 CYS A CA 1
ATOM 1183 C C . CYS A 1 161 ? -10.228 -12.525 4.913 1.00 97.19 161 CYS A C 1
ATOM 1185 O O . CYS A 1 161 ? -9.692 -12.197 5.968 1.00 97.19 161 CYS A O 1
ATOM 1187 N N . PRO A 1 162 ? -11.342 -13.279 4.906 1.00 94.88 162 PRO A N 1
ATOM 1188 C CA . PRO A 1 162 ? -12.038 -13.628 6.143 1.00 94.88 162 PRO A CA 1
ATOM 1189 C C . PRO A 1 162 ? -11.291 -14.666 6.988 1.00 94.88 162 PRO A C 1
ATOM 1191 O O . PRO A 1 162 ? -11.575 -14.786 8.173 1.00 94.88 162 PRO A O 1
ATOM 1194 N N . THR A 1 163 ? -10.373 -15.432 6.392 1.00 95.06 163 THR A N 1
ATOM 1195 C CA . THR A 1 163 ? -9.620 -16.485 7.092 1.00 95.06 163 THR A CA 1
ATOM 1196 C C . THR A 1 163 ? -8.172 -16.123 7.377 1.00 95.06 163 THR A C 1
ATOM 1198 O O . THR A 1 163 ? -7.445 -16.960 7.894 1.00 95.06 163 THR A O 1
ATOM 1201 N N . GLY A 1 164 ? -7.730 -14.916 7.011 1.00 94.81 164 GLY A N 1
ATOM 1202 C CA . GLY A 1 164 ? -6.323 -14.527 7.142 1.00 94.81 164 GLY A CA 1
ATOM 1203 C C . GLY A 1 164 ? -5.377 -15.241 6.168 1.00 94.81 164 GLY A C 1
ATOM 1204 O O . GLY A 1 164 ? -4.175 -15.064 6.253 1.00 94.81 164 GLY A O 1
ATOM 1205 N N . ALA A 1 165 ? -5.894 -15.988 5.185 1.00 97.38 165 ALA A N 1
ATOM 1206 C CA . ALA A 1 165 ? -5.080 -16.699 4.192 1.00 97.38 165 ALA A CA 1
ATOM 1207 C C . ALA A 1 165 ? -4.239 -15.790 3.274 1.00 97.38 165 ALA A C 1
ATOM 1209 O O . ALA A 1 165 ? -3.488 -16.303 2.452 1.00 97.38 165 ALA A O 1
ATOM 1210 N N . ILE A 1 166 ? -4.434 -14.469 3.319 1.00 97.81 166 ILE A N 1
ATOM 1211 C CA . ILE A 1 166 ? -3.723 -13.513 2.467 1.00 97.81 166 ILE A CA 1
ATOM 1212 C C . ILE A 1 166 ? -3.038 -12.502 3.363 1.00 97.81 166 ILE A C 1
ATOM 1214 O O . ILE A 1 166 ? -3.709 -11.838 4.151 1.00 97.81 166 ILE A O 1
ATOM 1218 N N . GLU A 1 167 ? -1.741 -12.332 3.148 1.00 95.50 167 GLU A N 1
ATOM 1219 C CA . GLU A 1 167 ? -0.912 -11.382 3.875 1.00 95.50 167 GLU A CA 1
ATOM 1220 C C . GLU A 1 167 ? -0.073 -10.517 2.953 1.00 95.50 167 GLU A C 1
ATOM 1222 O O . GLU A 1 167 ? 0.033 -10.790 1.761 1.00 95.50 167 GLU A O 1
ATOM 1227 N N . MET A 1 168 ? 0.519 -9.459 3.499 1.00 96.00 168 MET A N 1
ATOM 1228 C CA . MET A 1 168 ? 1.552 -8.695 2.799 1.00 96.00 168 MET A CA 1
ATOM 1229 C C . MET A 1 168 ? 2.930 -9.213 3.200 1.00 96.00 168 MET A C 1
ATOM 1231 O O . MET A 1 168 ? 3.179 -9.390 4.385 1.00 96.00 168 MET A O 1
ATOM 1235 N N . ASN A 1 169 ? 3.844 -9.393 2.249 1.00 94.69 169 ASN A N 1
ATOM 1236 C CA . ASN A 1 169 ? 5.196 -9.894 2.538 1.00 94.69 169 ASN A CA 1
ATOM 1237 C C . ASN A 1 169 ? 6.028 -8.968 3.451 1.00 94.69 169 ASN A C 1
ATOM 1239 O O . ASN A 1 169 ? 6.756 -9.466 4.299 1.00 94.69 169 ASN A O 1
ATOM 1243 N N . ILE A 1 170 ? 5.905 -7.643 3.301 1.00 90.88 170 ILE A N 1
ATOM 1244 C CA . ILE A 1 170 ? 6.689 -6.655 4.076 1.00 90.88 170 ILE A CA 1
ATOM 1245 C C . ILE A 1 170 ? 5.876 -6.040 5.230 1.00 90.88 170 ILE A C 1
ATOM 1247 O O . ILE A 1 170 ? 6.424 -5.701 6.271 1.00 90.88 170 ILE A O 1
ATOM 1251 N N . SER A 1 171 ? 4.557 -5.892 5.065 1.00 89.25 171 SER A N 1
ATOM 1252 C CA . SER A 1 171 ? 3.653 -5.234 6.030 1.00 89.25 171 SER A CA 1
ATOM 1253 C C . SER A 1 171 ? 2.587 -6.217 6.528 1.00 89.25 171 SER A C 1
ATOM 1255 O O . SER A 1 171 ? 1.383 -6.052 6.287 1.00 89.25 171 SER A O 1
ATOM 1257 N N . THR A 1 172 ? 3.053 -7.307 7.144 1.00 94.12 172 THR A N 1
ATOM 1258 C CA . THR A 1 172 ? 2.196 -8.375 7.687 1.00 94.12 172 THR A CA 1
ATOM 1259 C C . THR A 1 172 ? 1.255 -7.828 8.760 1.00 94.12 172 THR A C 1
ATOM 1261 O O . THR A 1 172 ? 1.528 -6.791 9.373 1.00 94.12 172 THR A O 1
ATOM 1264 N N . HIS A 1 173 ? 0.143 -8.520 9.021 1.00 92.19 173 HIS A N 1
ATOM 1265 C CA . HIS A 1 173 ? -0.753 -8.156 10.114 1.00 92.19 173 HIS A CA 1
ATOM 1266 C C . HIS A 1 173 ? 0.006 -8.082 11.444 1.00 92.19 173 HIS A C 1
ATOM 1268 O O . HIS A 1 173 ? -0.052 -7.048 12.107 1.00 92.19 173 HIS A O 1
ATOM 1274 N N . ASP A 1 174 ? 0.796 -9.107 11.771 1.00 92.56 174 ASP A N 1
ATOM 1275 C CA . ASP A 1 174 ? 1.575 -9.172 13.012 1.00 92.56 174 ASP A CA 1
ATOM 1276 C C . ASP A 1 174 ? 2.577 -8.023 13.155 1.00 92.56 174 ASP A C 1
ATOM 1278 O O . ASP A 1 174 ? 2.750 -7.493 14.251 1.00 92.56 174 ASP A O 1
ATOM 1282 N N . SER A 1 175 ? 3.210 -7.589 12.058 1.00 93.50 175 SER A N 1
ATOM 1283 C CA . SER A 1 175 ? 4.109 -6.431 12.085 1.00 93.50 175 SER A CA 1
ATOM 1284 C C . SER A 1 175 ? 3.354 -5.154 12.454 1.00 93.50 175 SER A C 1
ATOM 1286 O O . SER A 1 175 ? 3.799 -4.423 13.338 1.00 93.50 175 SER A O 1
ATOM 1288 N N . VAL A 1 176 ? 2.190 -4.912 11.842 1.00 94.88 176 VAL A N 1
ATOM 1289 C CA . VAL A 1 176 ? 1.357 -3.735 12.140 1.00 94.88 176 VAL A CA 1
ATOM 1290 C C . VAL A 1 176 ? 0.826 -3.785 13.575 1.00 94.88 176 VAL A C 1
ATOM 1292 O O . VAL A 1 176 ? 0.864 -2.781 14.283 1.00 94.88 176 VAL A O 1
ATOM 1295 N N . ILE A 1 177 ? 0.367 -4.954 14.026 1.00 94.38 177 ILE A N 1
ATOM 1296 C CA . ILE A 1 177 ? -0.065 -5.186 15.409 1.00 94.38 177 ILE A CA 1
ATOM 1297 C C . ILE A 1 177 ? 1.079 -4.924 16.398 1.00 94.38 177 ILE A C 1
ATOM 1299 O O . ILE A 1 177 ? 0.887 -4.220 17.391 1.00 94.38 177 ILE A O 1
ATOM 1303 N N . GLY A 1 178 ? 2.285 -5.413 16.102 1.00 94.31 178 GLY A N 1
ATOM 1304 C CA . GLY A 1 178 ? 3.484 -5.137 16.887 1.00 94.31 178 GLY A CA 1
ATOM 1305 C C . GLY A 1 178 ? 3.768 -3.638 16.997 1.00 94.31 178 GLY A C 1
ATOM 1306 O O . GLY A 1 178 ? 3.986 -3.140 18.099 1.00 94.31 178 GLY A O 1
ATOM 1307 N N . THR A 1 179 ? 3.680 -2.895 15.889 1.00 94.62 179 THR A N 1
ATOM 1308 C CA . THR A 1 179 ? 3.828 -1.430 15.885 1.00 94.62 179 THR A CA 1
ATOM 1309 C C . THR A 1 179 ? 2.780 -0.743 16.763 1.00 94.62 179 THR A C 1
ATOM 1311 O O . THR A 1 179 ? 3.139 0.109 17.575 1.00 94.62 179 THR A O 1
ATOM 1314 N N . ILE A 1 180 ? 1.503 -1.132 16.661 1.00 93.75 180 ILE A N 1
ATOM 1315 C CA . ILE A 1 180 ? 0.414 -0.600 17.503 1.00 93.75 180 ILE A CA 1
ATOM 1316 C C . ILE A 1 180 ? 0.738 -0.790 18.989 1.00 93.75 180 ILE A C 1
ATOM 1318 O O . ILE A 1 180 ? 0.624 0.153 19.778 1.00 93.75 180 ILE A O 1
ATOM 1322 N N . HIS A 1 181 ? 1.156 -1.998 19.371 1.00 90.75 181 HIS A N 1
ATOM 1323 C CA . HIS A 1 181 ? 1.478 -2.324 20.754 1.00 90.75 181 HIS A CA 1
ATOM 1324 C C . HIS A 1 181 ? 2.684 -1.521 21.259 1.00 90.75 181 HIS A C 1
ATOM 1326 O O . HIS A 1 181 ? 2.621 -0.924 22.336 1.00 90.75 181 HIS A O 1
ATOM 1332 N N . THR A 1 182 ? 3.772 -1.465 20.486 1.00 91.00 182 THR A N 1
ATOM 1333 C CA . THR A 1 182 ? 4.979 -0.700 20.834 1.00 91.00 182 THR A CA 1
ATOM 1334 C C . THR A 1 182 ? 4.654 0.775 21.049 1.00 91.00 182 THR A C 1
ATOM 1336 O O . THR A 1 182 ? 4.929 1.310 22.122 1.00 91.00 182 THR A O 1
ATOM 1339 N N . LEU A 1 183 ? 3.960 1.410 20.096 1.00 89.06 183 LEU A N 1
ATOM 1340 C CA . LEU A 1 183 ? 3.592 2.822 20.202 1.00 89.06 183 LEU A CA 1
ATOM 1341 C C . LEU A 1 183 ? 2.743 3.093 21.451 1.00 89.06 183 LEU A C 1
ATOM 1343 O O . LEU A 1 183 ? 2.967 4.082 22.153 1.00 89.06 183 LEU A O 1
ATOM 1347 N N . ASN A 1 184 ? 1.787 2.218 21.770 1.00 80.69 184 ASN A N 1
ATOM 1348 C CA . ASN A 1 184 ? 0.936 2.373 22.952 1.00 80.69 184 ASN A CA 1
ATOM 1349 C C . ASN A 1 184 ? 1.661 2.109 24.283 1.00 80.69 184 ASN A C 1
ATOM 1351 O O . ASN A 1 184 ? 1.333 2.753 25.280 1.00 80.69 184 ASN A O 1
ATOM 1355 N N . THR A 1 185 ? 2.657 1.221 24.321 1.00 75.69 185 THR A N 1
ATOM 1356 C CA . THR A 1 185 ? 3.327 0.819 25.573 1.00 75.69 185 THR A CA 1
ATOM 1357 C C . THR A 1 185 ? 4.539 1.671 25.945 1.00 75.69 185 THR A C 1
ATOM 1359 O O . THR A 1 185 ? 4.695 2.006 27.120 1.00 75.69 185 THR A O 1
ATOM 1362 N N . GLU A 1 186 ? 5.357 2.110 24.983 1.00 65.69 186 GLU A N 1
ATOM 1363 C CA . GLU A 1 186 ? 6.584 2.888 25.253 1.00 65.69 186 GLU A CA 1
ATOM 1364 C C . GLU A 1 186 ? 6.316 4.244 25.933 1.00 65.69 186 GLU A C 1
ATOM 1366 O O . GLU A 1 186 ? 7.174 4.812 26.606 1.00 65.69 186 GLU A O 1
ATOM 1371 N N . SER A 1 187 ? 5.093 4.758 25.832 1.00 53.72 187 SER A N 1
ATOM 1372 C CA . SER A 1 187 ? 4.723 6.054 26.408 1.00 53.72 187 SER A CA 1
ATOM 1373 C C . SER A 1 187 ? 4.301 6.013 27.875 1.00 53.72 187 SER A C 1
ATOM 1375 O O . SER A 1 187 ? 4.263 7.064 28.510 1.00 53.72 187 SER A O 1
ATOM 1377 N N . VAL A 1 188 ? 4.000 4.837 28.437 1.00 50.28 188 VAL A N 1
ATOM 1378 C CA . VAL A 1 188 ? 3.705 4.718 29.878 1.00 50.28 188 VAL A CA 1
ATOM 1379 C C . VAL A 1 188 ? 4.983 4.935 30.701 1.00 50.28 188 VAL A C 1
ATOM 1381 O O . VAL A 1 188 ? 4.920 5.392 31.837 1.00 50.28 188 VAL A O 1
ATOM 1384 N N . SER A 1 189 ? 6.159 4.674 30.121 1.00 36.66 189 SER A N 1
ATOM 1385 C CA . SER A 1 189 ? 7.452 4.826 30.799 1.00 36.66 189 SER A CA 1
ATOM 1386 C C . SER A 1 189 ? 8.071 6.226 30.694 1.00 36.66 189 SER A C 1
ATOM 1388 O O . SER A 1 189 ? 8.949 6.545 31.493 1.00 36.66 189 SER A O 1
ATOM 1390 N N . ALA A 1 190 ? 7.624 7.068 29.753 1.00 38.72 190 ALA A N 1
ATOM 1391 C CA . ALA A 1 190 ? 8.173 8.413 29.536 1.00 38.72 190 ALA A CA 1
ATOM 1392 C C . ALA A 1 190 ? 7.476 9.521 30.353 1.00 38.72 190 ALA A C 1
ATOM 1394 O O . ALA A 1 190 ? 8.009 10.622 30.455 1.00 38.72 190 ALA A O 1
ATOM 1395 N N . VAL A 1 191 ? 6.326 9.239 30.980 1.00 43.34 191 VAL A N 1
ATOM 1396 C CA . VAL A 1 191 ? 5.681 10.144 31.951 1.00 43.34 191 VAL A CA 1
ATOM 1397 C C . VAL A 1 191 ? 6.149 9.777 33.362 1.00 43.34 191 VAL A C 1
ATOM 1399 O O . VAL A 1 191 ? 5.384 9.335 34.209 1.00 43.34 191 VAL A O 1
ATOM 1402 N N . ASN A 1 192 ? 7.451 9.912 33.596 1.00 37.19 192 ASN A N 1
ATOM 1403 C CA . ASN A 1 192 ? 8.045 9.918 34.930 1.00 37.19 192 ASN A CA 1
ATOM 1404 C C . ASN A 1 192 ? 8.893 11.184 35.047 1.00 37.19 192 ASN A C 1
ATOM 1406 O O . ASN A 1 192 ? 10.120 11.128 35.075 1.00 37.19 192 ASN A O 1
ATOM 1410 N N . THR A 1 193 ? 8.230 12.335 35.106 1.00 33.94 193 THR A N 1
ATOM 1411 C CA . THR A 1 193 ? 8.884 13.585 35.488 1.00 33.94 193 THR A CA 1
ATOM 1412 C C . THR A 1 193 ? 7.888 14.499 36.189 1.00 33.94 193 THR A C 1
ATOM 1414 O O . THR A 1 193 ? 6.953 15.010 35.585 1.00 33.94 193 THR A O 1
ATOM 1417 N N . GLU A 1 194 ? 8.157 14.663 37.484 1.00 33.44 194 GLU A N 1
ATOM 1418 C CA . GLU A 1 194 ? 7.714 15.732 38.382 1.00 33.44 194 GLU A CA 1
ATOM 1419 C C . GLU A 1 194 ? 6.227 15.738 38.766 1.00 33.44 194 GLU A C 1
ATOM 1421 O O . GLU A 1 194 ? 5.356 16.316 38.125 1.00 33.44 194 GLU A O 1
ATOM 1426 N N . VAL A 1 195 ? 5.971 15.101 39.912 1.00 34.91 195 VAL A N 1
ATOM 1427 C CA . VAL A 1 195 ? 4.752 15.249 40.709 1.00 34.91 195 VAL A CA 1
ATOM 1428 C C . VAL A 1 195 ? 4.593 16.728 41.079 1.00 34.91 195 VAL A C 1
ATOM 1430 O O . VAL A 1 195 ? 5.296 17.227 41.955 1.00 34.91 195 VAL A O 1
ATOM 1433 N N . ALA A 1 196 ? 3.676 17.427 40.410 1.00 38.59 196 ALA A N 1
ATOM 1434 C CA . ALA A 1 196 ? 3.107 18.666 40.922 1.00 38.59 196 ALA A CA 1
ATOM 1435 C C . ALA A 1 196 ? 2.214 18.333 42.132 1.00 38.59 196 ALA A C 1
ATOM 1437 O O . ALA A 1 196 ? 1.447 17.372 42.092 1.00 38.59 196 ALA A O 1
ATOM 1438 N N . GLU A 1 197 ? 2.321 19.107 43.213 1.00 40.25 197 GLU A N 1
ATOM 1439 C CA . GLU A 1 197 ? 1.652 18.863 44.505 1.00 40.25 197 GLU A CA 1
ATOM 1440 C C . GLU A 1 197 ? 0.122 19.106 44.513 1.00 40.25 197 GLU A C 1
ATOM 1442 O O . GLU A 1 197 ? -0.482 19.114 45.581 1.00 40.25 197 GLU A O 1
ATOM 1447 N N . ASP A 1 198 ? -0.537 19.225 43.357 1.00 39.81 198 ASP A N 1
ATOM 1448 C CA . ASP A 1 198 ? -1.981 19.472 43.258 1.00 39.81 198 ASP A CA 1
ATOM 1449 C C . ASP A 1 198 ? -2.687 18.424 42.373 1.00 39.81 198 ASP A C 1
ATOM 1451 O O . ASP A 1 198 ? -2.766 18.557 41.155 1.00 39.81 198 ASP A O 1
ATOM 1455 N N . GLY A 1 199 ? -3.260 17.397 43.015 1.00 40.81 199 GLY A N 1
ATOM 1456 C CA . GLY A 1 199 ? -4.218 16.446 42.422 1.00 40.81 199 GLY A CA 1
ATOM 1457 C C . GLY A 1 199 ? -3.641 15.428 41.418 1.00 40.81 199 GLY A C 1
ATOM 1458 O O . GLY A 1 199 ? -2.551 15.610 40.884 1.00 40.81 199 GLY A O 1
ATOM 1459 N N . PRO A 1 200 ? -4.335 14.303 41.148 1.00 40.62 200 PRO A N 1
ATOM 1460 C CA . PRO A 1 200 ? -3.899 13.381 40.105 1.00 40.62 200 PRO A CA 1
ATOM 1461 C C . PRO A 1 200 ? -4.050 14.067 38.741 1.00 40.62 200 PRO A C 1
ATOM 1463 O O . PRO A 1 200 ? -5.169 14.338 38.310 1.00 40.62 200 PRO A O 1
ATOM 1466 N N . ALA A 1 201 ? -2.931 14.352 38.071 1.00 54.38 201 ALA A N 1
ATOM 1467 C CA . ALA A 1 201 ? -2.937 14.823 36.691 1.00 54.38 201 ALA A CA 1
ATOM 1468 C C . ALA A 1 201 ? -3.656 13.787 35.809 1.00 54.38 201 ALA A C 1
ATOM 1470 O O . ALA A 1 201 ? -3.275 12.614 35.772 1.00 54.38 201 ALA A O 1
ATOM 1471 N N . GLU A 1 202 ? -4.734 14.206 35.151 1.00 62.62 202 GLU A N 1
ATOM 1472 C CA . GLU A 1 202 ? -5.551 13.339 34.306 1.00 62.62 202 GLU A CA 1
ATOM 1473 C C . GLU A 1 202 ? -4.727 12.892 33.091 1.00 62.62 202 GLU A C 1
ATOM 1475 O O . GLU A 1 202 ? -4.237 13.724 32.325 1.00 62.62 202 GLU A O 1
ATOM 1480 N N . ALA A 1 203 ? -4.516 11.579 32.949 1.00 70.12 203 ALA A N 1
ATOM 1481 C CA . ALA A 1 203 ? -3.650 11.030 31.910 1.00 70.12 203 ALA A CA 1
ATOM 1482 C C . ALA A 1 203 ? -4.133 11.452 30.509 1.00 70.12 203 ALA A C 1
ATOM 1484 O O . ALA A 1 203 ? -5.339 11.406 30.251 1.00 70.12 203 ALA A O 1
ATOM 1485 N N . PRO A 1 204 ? -3.218 11.801 29.583 1.00 82.25 204 PRO A N 1
ATOM 1486 C CA . PRO A 1 204 ? -3.605 12.259 28.257 1.00 82.25 204 PRO A CA 1
ATOM 1487 C C . PRO A 1 204 ? -4.389 11.188 27.499 1.00 82.25 204 PRO A C 1
ATOM 1489 O O . PRO A 1 204 ? -4.147 9.977 27.652 1.00 82.25 204 PRO A O 1
ATOM 1492 N N . LEU A 1 205 ? -5.314 11.647 26.656 1.00 85.31 205 LEU A N 1
ATOM 1493 C CA . LEU A 1 205 ? -6.052 10.788 25.736 1.00 85.31 205 LEU A CA 1
ATOM 1494 C C . LEU A 1 205 ? -5.101 10.247 24.667 1.00 85.31 205 LEU A C 1
ATOM 1496 O O . LEU A 1 205 ? -4.342 10.999 24.061 1.00 85.31 205 LEU A O 1
ATOM 1500 N N . SER A 1 206 ? -5.135 8.942 24.428 1.00 90.12 206 SER A N 1
ATOM 1501 C CA . SER A 1 206 ? -4.346 8.271 23.398 1.00 90.12 206 SER A CA 1
ATOM 1502 C C . SER A 1 206 ? -5.137 8.184 22.095 1.00 90.12 206 SER A C 1
ATOM 1504 O O . SER A 1 206 ? -6.175 7.524 22.046 1.00 90.12 206 SER A O 1
ATOM 1506 N N . VAL A 1 207 ? -4.641 8.807 21.027 1.00 92.06 207 VAL A N 1
ATOM 1507 C CA . VAL A 1 207 ? -5.239 8.730 19.687 1.00 92.06 207 VAL A CA 1
ATOM 1508 C C . VAL A 1 207 ? -4.297 7.968 18.761 1.00 92.06 207 VAL A C 1
ATOM 1510 O O . VAL A 1 207 ? -3.176 8.406 18.508 1.00 92.06 207 VAL A O 1
ATOM 1513 N N . MET A 1 208 ? -4.749 6.830 18.239 1.00 95.00 208 MET A N 1
ATOM 1514 C CA . MET A 1 208 ? -4.012 6.052 17.240 1.00 95.00 208 MET A CA 1
ATOM 1515 C C . MET A 1 208 ? -4.459 6.456 15.836 1.00 95.00 208 MET A C 1
ATOM 1517 O O . MET A 1 208 ? -5.651 6.448 15.552 1.00 95.00 208 MET A O 1
ATOM 1521 N N . ILE A 1 209 ? -3.528 6.771 14.944 1.00 96.38 209 ILE A N 1
ATOM 1522 C CA . ILE A 1 209 ? -3.807 7.253 13.592 1.00 96.38 209 ILE A CA 1
ATOM 1523 C C . ILE A 1 209 ? -3.148 6.318 12.583 1.00 96.38 209 ILE A C 1
ATOM 1525 O O . ILE A 1 209 ? -1.931 6.192 12.557 1.00 96.38 209 ILE A O 1
ATOM 1529 N N . PHE A 1 210 ? -3.933 5.686 11.716 1.00 97.69 210 PHE A N 1
ATOM 1530 C CA . PHE A 1 210 ? -3.402 4.935 10.580 1.00 97.69 210 PHE A CA 1
ATOM 1531 C C . PHE A 1 210 ? -3.268 5.855 9.370 1.00 97.69 210 PHE A C 1
ATOM 1533 O O . PHE A 1 210 ? -4.280 6.374 8.893 1.00 97.69 210 PHE A O 1
ATOM 1540 N N . ALA A 1 211 ? -2.056 6.032 8.847 1.00 96.31 211 ALA A N 1
ATOM 1541 C CA . ALA A 1 211 ? -1.786 6.951 7.745 1.00 96.31 211 ALA A CA 1
ATOM 1542 C C . ALA A 1 211 ? -1.382 6.206 6.467 1.00 96.31 211 ALA A C 1
ATOM 1544 O O . ALA A 1 211 ? -0.462 5.389 6.454 1.00 96.31 211 ALA A O 1
ATOM 1545 N N . CYS A 1 212 ? -2.078 6.489 5.362 1.00 93.50 212 CYS A N 1
ATOM 1546 C CA . CYS A 1 212 ? -1.630 6.042 4.041 1.00 93.50 212 CYS A CA 1
ATOM 1547 C C . CYS A 1 212 ? -0.469 6.915 3.526 1.00 93.50 212 CYS A C 1
ATOM 1549 O O . CYS A 1 212 ? -0.354 8.062 3.959 1.00 93.50 212 CYS A O 1
ATOM 1551 N N . PRO A 1 213 ? 0.323 6.469 2.530 1.00 91.69 213 PRO A N 1
ATOM 1552 C CA . PRO A 1 213 ? 1.535 7.185 2.123 1.00 91.69 213 PRO A CA 1
ATOM 1553 C C . PRO A 1 213 ? 1.277 8.611 1.622 1.00 91.69 213 PRO A C 1
ATOM 1555 O O . PRO A 1 213 ? 2.118 9.479 1.787 1.00 91.69 213 PRO A O 1
ATOM 1558 N N . GLN A 1 214 ? 0.095 8.875 1.053 1.00 90.81 214 GLN A N 1
ATOM 1559 C CA . GLN A 1 214 ? -0.278 10.207 0.553 1.00 90.81 214 GLN A CA 1
ATOM 1560 C C . GLN A 1 214 ? -0.665 11.201 1.653 1.00 90.81 214 GLN A C 1
ATOM 1562 O O . GLN A 1 214 ? -0.678 12.403 1.414 1.00 90.81 214 GLN A O 1
ATOM 1567 N N . CYS A 1 215 ? -1.012 10.704 2.839 1.00 91.81 215 CYS A N 1
ATOM 1568 C CA . CYS A 1 215 ? -1.360 11.529 3.994 1.00 91.81 215 CYS A CA 1
ATOM 1569 C C . CYS A 1 215 ? -0.289 11.459 5.087 1.00 91.81 215 CYS A C 1
ATOM 1571 O O . CYS A 1 215 ? -0.385 12.211 6.052 1.00 91.81 215 CYS A O 1
ATOM 1573 N N . ARG A 1 216 ? 0.690 10.554 4.958 1.00 92.75 216 ARG A N 1
ATOM 1574 C CA . ARG A 1 216 ? 1.715 10.248 5.958 1.00 92.75 216 ARG A CA 1
ATOM 1575 C C . ARG A 1 216 ? 2.440 11.504 6.412 1.00 92.75 216 ARG A C 1
ATOM 1577 O O . ARG A 1 216 ? 2.361 11.825 7.589 1.00 92.75 216 ARG A O 1
ATOM 1584 N N . ASP A 1 217 ? 3.069 12.223 5.490 1.00 91.75 217 ASP A N 1
ATOM 1585 C CA . ASP A 1 217 ? 3.938 13.352 5.836 1.00 91.75 217 ASP A CA 1
ATOM 1586 C C . ASP A 1 217 ? 3.146 14.448 6.559 1.00 91.75 217 ASP A C 1
ATOM 1588 O O . ASP A 1 217 ? 3.485 14.811 7.678 1.00 91.75 217 ASP A O 1
ATOM 1592 N N . THR A 1 218 ? 1.989 14.846 6.015 1.00 91.94 218 THR A N 1
ATOM 1593 C CA . THR A 1 218 ? 1.054 15.771 6.682 1.00 91.94 218 THR A CA 1
ATOM 1594 C C . THR A 1 218 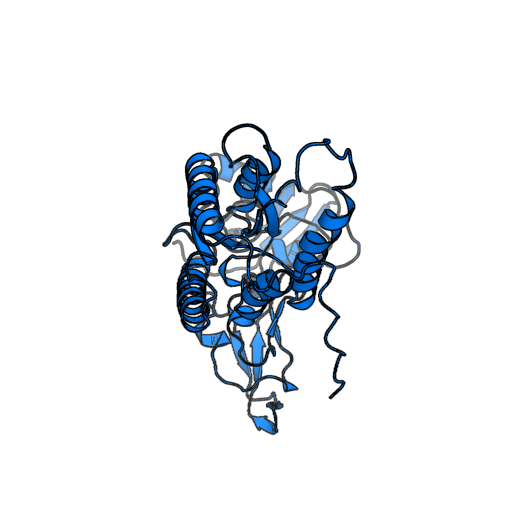? 0.615 15.263 8.058 1.00 91.94 218 THR A C 1
ATOM 1596 O O . THR A 1 218 ? 0.473 16.046 8.992 1.00 91.94 218 THR A O 1
ATOM 1599 N N . THR A 1 219 ? 0.402 13.953 8.211 1.00 93.06 219 THR A N 1
ATOM 1600 C CA . THR A 1 219 ? -0.011 13.369 9.492 1.00 93.06 219 THR A CA 1
ATOM 1601 C C . THR A 1 219 ? 1.099 13.451 10.530 1.00 93.06 219 THR A C 1
ATOM 1603 O O . THR A 1 219 ? 0.835 13.893 11.648 1.00 93.06 219 THR A O 1
ATOM 1606 N N . HIS A 1 220 ? 2.326 13.067 10.172 1.00 92.69 220 HIS A N 1
ATOM 1607 C CA . HIS A 1 220 ? 3.481 13.182 11.063 1.00 92.69 220 HIS A CA 1
ATOM 1608 C C . HIS A 1 220 ? 3.775 14.644 11.391 1.00 92.69 220 HIS A C 1
ATOM 1610 O O . HIS A 1 220 ? 3.911 14.962 12.562 1.00 92.69 220 HIS A O 1
ATOM 1616 N N . GLU A 1 221 ? 3.747 15.554 10.414 1.00 91.00 221 GLU A N 1
ATOM 1617 C CA . GLU A 1 221 ? 3.967 16.988 10.642 1.00 91.00 221 GLU A CA 1
ATOM 1618 C C . GLU A 1 221 ? 2.961 17.579 11.643 1.00 91.00 221 GLU A C 1
ATOM 1620 O O . GLU A 1 221 ? 3.367 18.248 12.594 1.00 91.00 221 GLU A O 1
ATOM 1625 N N . VAL A 1 222 ? 1.661 17.285 11.502 1.00 88.62 222 VAL A N 1
ATOM 1626 C CA . VAL A 1 222 ? 0.635 17.750 12.457 1.00 88.62 222 VAL A CA 1
ATOM 1627 C C . VAL A 1 222 ? 0.811 17.112 13.841 1.00 88.62 222 VAL A C 1
ATOM 1629 O O . VAL A 1 222 ? 0.656 17.795 14.855 1.00 88.62 222 VAL A O 1
ATOM 1632 N N . CYS A 1 223 ? 1.146 15.821 13.909 1.00 87.50 223 CYS A N 1
ATOM 1633 C CA . CYS A 1 223 ? 1.319 15.102 15.177 1.00 87.50 223 CYS A CA 1
ATOM 1634 C C . CYS A 1 223 ? 2.597 15.510 15.930 1.00 87.50 223 CYS A C 1
ATOM 1636 O O . CYS A 1 223 ? 2.582 15.616 17.159 1.00 87.50 223 CYS A O 1
ATOM 1638 N N . ASP A 1 224 ? 3.689 15.754 15.207 1.00 84.12 224 ASP A N 1
ATOM 1639 C CA . ASP A 1 224 ? 4.998 16.107 15.760 1.00 84.12 224 ASP A CA 1
ATOM 1640 C C . ASP A 1 224 ? 5.096 17.584 16.123 1.00 84.12 224 ASP A C 1
ATOM 1642 O O . ASP A 1 224 ? 5.844 17.934 17.041 1.00 84.12 224 ASP A O 1
ATOM 1646 N N . ALA A 1 225 ? 4.328 18.454 15.453 1.00 72.69 225 ALA A N 1
ATOM 1647 C CA . ALA A 1 225 ? 4.396 19.894 15.664 1.00 72.69 225 ALA A CA 1
ATOM 1648 C C . ALA A 1 225 ? 4.223 20.302 17.137 1.00 72.69 225 ALA A C 1
ATOM 1650 O O . ALA A 1 225 ? 4.734 21.360 17.496 1.00 72.69 225 ALA A O 1
ATOM 1651 N N . LYS A 1 226 ? 3.563 19.496 17.995 1.00 56.72 226 LYS A N 1
ATOM 1652 C CA . LYS A 1 226 ? 3.403 19.637 19.473 1.00 56.72 226 LYS A CA 1
ATOM 1653 C C . LYS A 1 226 ? 3.110 21.049 20.025 1.00 56.72 226 LYS A C 1
ATOM 1655 O O . LYS A 1 226 ? 3.121 21.260 21.233 1.00 56.72 226 LYS A O 1
ATOM 1660 N N . SER A 1 227 ? 2.830 22.020 19.164 1.00 44.53 227 SER A N 1
ATOM 1661 C CA . SER A 1 227 ? 2.954 23.445 19.456 1.00 44.53 227 SER A CA 1
ATOM 1662 C C . SER A 1 227 ? 1.996 24.205 18.545 1.00 44.53 227 SER A C 1
ATOM 1664 O O . SER A 1 227 ? 2.388 24.732 17.508 1.00 44.53 227 SER A O 1
ATOM 1666 N N . GLY A 1 228 ? 0.717 24.256 18.916 1.00 43.16 228 GLY A N 1
ATOM 1667 C CA . GLY A 1 228 ? -0.155 25.285 18.356 1.00 43.16 228 GLY A CA 1
ATOM 1668 C C . GLY A 1 228 ? -1.648 25.072 18.510 1.00 43.16 228 GLY A C 1
ATOM 1669 O O . GLY A 1 228 ? -2.320 26.010 18.929 1.00 43.16 228 GLY A O 1
ATOM 1670 N N . GLN A 1 229 ? -2.181 23.902 18.150 1.00 46.25 229 GLN A N 1
ATOM 1671 C CA . GLN A 1 229 ? -3.636 23.774 17.970 1.00 46.25 229 GLN A CA 1
ATOM 1672 C C . GLN A 1 229 ? -4.246 22.454 18.444 1.00 46.25 229 GLN A C 1
ATOM 1674 O O . GLN A 1 229 ? -5.339 22.517 18.986 1.00 46.25 229 GLN A O 1
ATOM 1679 N N . VAL A 1 230 ? -3.536 21.319 18.396 1.00 54.53 230 VAL A N 1
ATOM 1680 C CA . VAL A 1 230 ? -4.059 20.070 18.979 1.00 54.53 230 VAL A CA 1
ATOM 1681 C C . VAL A 1 230 ? -4.164 20.221 20.500 1.00 54.53 230 VAL A C 1
ATOM 1683 O O . VAL A 1 230 ? -3.163 20.489 21.168 1.00 54.53 230 VAL A O 1
ATOM 1686 N N . SER A 1 231 ? -5.382 20.093 21.033 1.00 55.12 231 SER A N 1
ATOM 1687 C CA . SER A 1 231 ? -5.703 20.223 22.466 1.00 55.12 231 SER A CA 1
ATOM 1688 C C . SER A 1 231 ? -4.623 19.631 23.389 1.00 55.12 231 SER A C 1
ATOM 1690 O O . SER A 1 231 ? -4.221 18.479 23.242 1.00 55.12 231 SER A O 1
ATOM 1692 N N . ALA A 1 232 ? -4.185 20.411 24.384 1.00 59.16 232 ALA A N 1
ATOM 1693 C CA . ALA A 1 232 ? -2.962 20.186 25.168 1.00 59.16 232 ALA A CA 1
ATOM 1694 C C . ALA A 1 232 ? -2.860 18.854 25.955 1.00 59.16 232 ALA A C 1
ATOM 1696 O O . ALA A 1 232 ? -1.809 18.590 26.532 1.00 59.16 232 ALA A O 1
ATOM 1697 N N . ASN A 1 233 ? -3.910 18.021 25.996 1.00 74.00 233 ASN A N 1
ATOM 1698 C CA . ASN A 1 233 ? -3.940 16.754 26.742 1.00 74.00 233 ASN A CA 1
ATOM 1699 C C . ASN A 1 233 ? -4.164 15.510 25.855 1.00 74.00 233 ASN A C 1
ATOM 1701 O O . ASN A 1 233 ? -4.850 14.565 26.250 1.00 74.00 233 ASN A O 1
ATOM 1705 N N . VAL A 1 234 ? -3.612 15.513 24.638 1.00 80.38 234 VAL A N 1
ATOM 1706 C CA . VAL A 1 234 ? -3.714 14.396 23.685 1.00 80.38 234 VAL A CA 1
ATOM 1707 C C . VAL A 1 234 ? -2.343 13.898 23.292 1.00 80.38 234 VAL A C 1
ATOM 1709 O O . VAL A 1 234 ? -1.425 14.669 23.026 1.00 80.38 234 VAL A O 1
ATOM 1712 N N . GLN A 1 235 ? -2.230 12.582 23.200 1.00 87.00 235 GLN A N 1
ATOM 1713 C CA . GLN A 1 235 ? -1.075 11.907 22.661 1.00 87.00 235 GLN A CA 1
ATOM 1714 C C . GLN A 1 235 ? -1.455 11.151 21.388 1.00 87.00 235 GLN A C 1
ATOM 1716 O O . GLN A 1 235 ? -2.116 10.112 21.439 1.00 87.00 235 GLN A O 1
ATOM 1721 N N . THR A 1 236 ? -0.991 11.656 20.251 1.00 89.56 236 THR A N 1
ATOM 1722 C CA . THR A 1 236 ? -1.147 11.023 18.942 1.00 89.56 236 THR A CA 1
ATOM 1723 C C . THR A 1 236 ? -0.048 9.990 18.687 1.00 89.56 236 THR A C 1
ATOM 1725 O O . THR A 1 236 ? 1.103 10.163 19.093 1.00 89.56 236 THR A O 1
ATOM 1728 N N . ARG A 1 237 ? -0.402 8.897 18.011 1.00 92.25 237 ARG A N 1
ATOM 1729 C CA . ARG A 1 237 ? 0.506 7.830 17.567 1.00 92.25 237 ARG A CA 1
ATOM 1730 C C . ARG A 1 237 ? 0.179 7.479 16.134 1.00 92.25 237 ARG A C 1
ATOM 1732 O O . ARG A 1 237 ? -0.975 7.184 15.847 1.00 92.25 237 ARG A O 1
ATOM 1739 N N . VAL A 1 238 ? 1.171 7.494 15.255 1.00 94.94 238 VAL A N 1
ATOM 1740 C CA . VAL A 1 238 ? 0.955 7.268 13.824 1.00 94.94 238 VAL A CA 1
ATOM 1741 C C . VAL A 1 238 ? 1.473 5.887 13.433 1.00 94.94 238 VAL A C 1
ATOM 1743 O O . VAL A 1 238 ? 2.612 5.536 13.730 1.00 94.94 238 VAL A O 1
ATOM 1746 N N . VAL A 1 239 ? 0.625 5.102 12.772 1.00 96.31 239 VAL A N 1
ATOM 1747 C CA . VAL A 1 239 ? 0.950 3.803 12.177 1.00 96.31 239 VAL A CA 1
ATOM 1748 C C . VAL A 1 239 ? 0.867 3.943 10.665 1.00 96.31 239 VAL A C 1
ATOM 1750 O O . VAL A 1 239 ? -0.218 4.103 10.097 1.00 96.31 239 VAL A O 1
ATOM 1753 N N . ASP A 1 240 ? 2.015 3.859 10.006 1.00 95.38 240 ASP A N 1
ATOM 1754 C CA . ASP A 1 240 ? 2.077 3.920 8.553 1.00 95.38 240 ASP A CA 1
ATOM 1755 C C . ASP A 1 240 ? 1.626 2.596 7.933 1.00 95.38 240 ASP A C 1
ATOM 1757 O O . ASP A 1 240 ? 2.049 1.508 8.325 1.00 95.38 240 ASP A O 1
ATOM 1761 N N . VAL A 1 241 ? 0.764 2.694 6.925 1.00 94.69 241 VAL A N 1
ATOM 1762 C CA . VAL A 1 241 ? 0.251 1.553 6.162 1.00 94.69 241 VAL A CA 1
ATOM 1763 C C . VAL A 1 241 ? 0.408 1.815 4.665 1.00 94.69 241 VAL A C 1
ATOM 1765 O O . VAL A 1 241 ? 0.316 2.964 4.236 1.00 94.69 241 VAL A O 1
ATOM 1768 N N . PRO A 1 242 ? 0.568 0.779 3.817 1.00 92.75 242 PRO A N 1
ATOM 1769 C CA . PRO A 1 242 ? 0.738 0.970 2.370 1.00 92.75 242 PRO A CA 1
ATOM 1770 C C . PRO A 1 242 ? -0.478 1.639 1.710 1.00 92.75 242 PRO A C 1
ATOM 1772 O O . PRO A 1 242 ? -0.370 2.319 0.695 1.00 92.75 242 PRO A O 1
ATOM 1775 N N . CYS A 1 243 ? -1.664 1.468 2.292 1.00 95.06 243 CYS A N 1
ATOM 1776 C CA . CYS A 1 243 ? -2.894 2.143 1.904 1.00 95.06 243 CYS A CA 1
ATOM 1777 C C . CYS A 1 243 ? -3.847 2.137 3.098 1.00 95.06 243 CYS A C 1
ATOM 1779 O O . CYS A 1 243 ? -3.892 1.157 3.837 1.00 95.06 243 CYS A O 1
ATOM 1781 N N . SER A 1 244 ? -4.709 3.145 3.230 1.00 96.31 244 SER A N 1
ATOM 1782 C CA . SER A 1 244 ? -5.796 3.105 4.217 1.00 96.31 244 SER A CA 1
ATOM 1783 C C . SER A 1 244 ? -6.728 1.896 4.010 1.00 96.31 244 SER A C 1
ATOM 1785 O O . SER A 1 244 ? -7.277 1.358 4.965 1.00 96.31 244 SER A O 1
ATOM 1787 N N . GLY A 1 245 ? -6.835 1.381 2.779 1.00 95.69 245 GLY A N 1
ATOM 1788 C CA . GLY A 1 245 ? -7.569 0.153 2.465 1.00 95.69 245 GLY A CA 1
ATOM 1789 C C . GLY A 1 245 ? -7.014 -1.119 3.124 1.00 95.69 245 GLY A C 1
ATOM 1790 O O . GLY A 1 245 ? -7.791 -2.057 3.334 1.00 95.69 245 GLY A O 1
ATOM 1791 N N . ARG A 1 246 ? -5.717 -1.142 3.486 1.00 95.44 246 ARG A N 1
ATOM 1792 C CA . ARG A 1 246 ? -5.062 -2.240 4.224 1.00 95.44 246 ARG A CA 1
ATOM 1793 C C . ARG A 1 246 ? -5.523 -2.316 5.679 1.00 95.44 246 ARG A C 1
ATOM 1795 O O . ARG A 1 246 ? -5.445 -3.402 6.244 1.00 95.44 246 ARG A O 1
ATOM 1802 N N . VAL A 1 247 ? -6.000 -1.208 6.252 1.00 97.12 247 VAL A N 1
ATOM 1803 C CA . VAL A 1 247 ? -6.415 -1.130 7.658 1.00 97.12 247 VAL A CA 1
ATOM 1804 C C . VAL A 1 247 ? -7.634 -2.014 7.878 1.00 97.12 247 VAL A C 1
ATOM 1806 O O . VAL A 1 247 ? -8.748 -1.654 7.492 1.00 97.12 247 VAL A O 1
ATOM 1809 N N . ASP A 1 248 ? -7.425 -3.196 8.440 1.00 95.25 248 ASP A N 1
ATOM 1810 C CA . ASP A 1 248 ? -8.470 -4.192 8.638 1.00 95.25 248 ASP A CA 1
ATOM 1811 C C . ASP A 1 248 ? -9.196 -4.017 9.983 1.00 95.25 248 ASP A C 1
ATOM 1813 O O . ASP A 1 248 ? -8.871 -3.159 10.805 1.00 95.25 248 ASP A O 1
ATOM 1817 N N . THR A 1 249 ? -10.261 -4.794 10.181 1.00 95.12 249 THR A N 1
ATOM 1818 C CA . THR A 1 249 ? -11.079 -4.701 11.393 1.00 95.12 249 THR A CA 1
ATOM 1819 C C . THR A 1 249 ? -10.287 -5.089 12.636 1.00 95.12 249 THR A C 1
ATOM 1821 O O . THR A 1 249 ? -10.449 -4.453 13.672 1.00 95.12 249 THR A O 1
ATOM 1824 N N . LEU A 1 250 ? -9.435 -6.111 12.542 1.00 93.94 250 LEU A N 1
ATOM 1825 C CA . LEU A 1 250 ? -8.663 -6.608 13.674 1.00 93.94 250 LEU A CA 1
ATOM 1826 C C . LEU A 1 250 ? -7.617 -5.578 14.108 1.00 93.94 250 LEU A C 1
ATOM 1828 O O . LEU A 1 250 ? -7.483 -5.339 15.298 1.00 93.94 250 LEU A O 1
ATOM 1832 N N . GLN A 1 251 ? -6.969 -4.886 13.170 1.00 96.12 251 GLN A N 1
ATOM 1833 C CA . GLN A 1 251 ? -6.038 -3.791 13.472 1.00 96.12 251 GLN A CA 1
ATOM 1834 C C . GLN A 1 251 ? -6.720 -2.639 14.223 1.00 96.12 251 GLN A C 1
ATOM 1836 O O . GLN A 1 251 ? -6.192 -2.154 15.223 1.00 96.12 251 GLN A O 1
ATOM 1841 N N . LEU A 1 252 ? -7.915 -2.228 13.782 1.00 96.06 252 LEU A N 1
ATOM 1842 C CA . LEU A 1 252 ? -8.688 -1.175 14.451 1.00 96.06 252 LEU A CA 1
ATOM 1843 C C . LEU A 1 252 ? -9.137 -1.598 15.856 1.00 96.06 252 LEU A C 1
ATOM 1845 O O . LEU A 1 252 ? -9.043 -0.807 16.789 1.00 96.06 252 LEU A O 1
ATOM 1849 N N . MET A 1 253 ? -9.600 -2.841 16.024 1.00 94.25 253 MET A N 1
ATOM 1850 C CA . MET A 1 253 ? -9.989 -3.373 17.339 1.00 94.25 253 MET A CA 1
ATOM 1851 C C . MET A 1 253 ? -8.789 -3.514 18.267 1.00 94.25 253 MET A C 1
ATOM 1853 O O . MET A 1 253 ? -8.852 -3.103 19.423 1.00 94.25 253 MET A O 1
ATOM 1857 N N . HIS A 1 254 ? -7.671 -4.008 17.747 1.00 94.00 254 HIS A N 1
ATOM 1858 C CA . HIS A 1 254 ? -6.465 -4.189 18.532 1.00 94.00 254 HIS A CA 1
ATOM 1859 C C . HIS A 1 254 ? -5.857 -2.863 18.995 1.00 94.00 254 HIS A C 1
ATOM 1861 O O . HIS A 1 254 ? -5.275 -2.800 20.075 1.00 94.00 254 HIS A O 1
ATOM 1867 N N . ALA A 1 255 ? -6.024 -1.780 18.228 1.00 94.81 255 ALA A N 1
ATOM 1868 C CA . ALA A 1 255 ? -5.642 -0.445 18.680 1.00 94.81 255 ALA A CA 1
ATOM 1869 C C . ALA A 1 255 ? -6.380 -0.045 19.972 1.00 94.81 255 ALA A C 1
ATOM 1871 O O . ALA A 1 255 ? -5.738 0.449 20.902 1.00 94.81 255 ALA A O 1
ATOM 1872 N N . PHE A 1 256 ? -7.684 -0.329 20.076 1.00 93.81 256 PHE A N 1
ATOM 1873 C CA . PHE A 1 256 ? -8.446 -0.116 21.312 1.00 93.81 25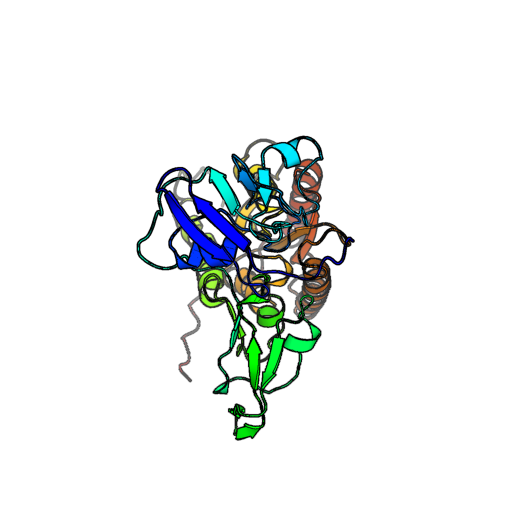6 PHE A CA 1
ATOM 1874 C C . PHE A 1 256 ? -8.025 -1.069 22.434 1.00 93.81 256 PHE A C 1
ATOM 1876 O O . PHE A 1 256 ? -7.815 -0.623 23.560 1.00 93.81 256 PHE A O 1
ATOM 1883 N N . GLU A 1 257 ? -7.854 -2.363 22.142 1.00 91.38 257 GLU A N 1
ATOM 1884 C CA . GLU A 1 257 ? -7.377 -3.349 23.129 1.00 91.38 257 GLU A CA 1
ATOM 1885 C C . GLU A 1 257 ? -5.993 -2.996 23.691 1.00 91.38 257 GLU A C 1
ATOM 1887 O O . GLU A 1 257 ? -5.705 -3.257 24.860 1.00 91.38 257 GLU A O 1
ATOM 1892 N N . SER A 1 258 ? -5.154 -2.367 22.867 1.00 90.12 258 SER A N 1
ATOM 1893 C CA . SER A 1 258 ? -3.824 -1.876 23.232 1.00 90.12 258 SER A CA 1
ATOM 1894 C C . SER A 1 258 ? -3.852 -0.547 23.998 1.00 90.12 258 SER A C 1
ATOM 1896 O O . SER A 1 258 ? -2.796 -0.047 24.375 1.00 90.12 258 SER A O 1
ATOM 1898 N N . GLY A 1 259 ? -5.033 0.026 24.255 1.00 89.00 259 GLY A N 1
ATOM 1899 C CA . GLY A 1 259 ? -5.206 1.201 25.111 1.00 89.00 259 GLY A CA 1
ATOM 1900 C C . GLY A 1 259 ? -5.365 2.539 24.388 1.00 89.00 259 GLY A C 1
ATOM 1901 O O . GLY A 1 259 ? -5.182 3.577 25.024 1.00 89.00 259 GLY A O 1
ATOM 1902 N N . ALA A 1 260 ? -5.699 2.547 23.093 1.00 92.56 260 ALA A N 1
ATOM 1903 C CA . ALA A 1 260 ? -6.146 3.770 22.429 1.00 92.56 260 ALA A CA 1
ATOM 1904 C C . ALA A 1 260 ? -7.527 4.205 22.957 1.00 92.56 260 ALA A C 1
ATOM 1906 O O . ALA A 1 260 ? -8.436 3.387 23.114 1.00 92.56 260 ALA A O 1
ATOM 1907 N N . ASP A 1 261 ? -7.689 5.505 23.200 1.00 92.69 261 ASP A N 1
ATOM 1908 C CA . ASP A 1 261 ? -8.964 6.123 23.578 1.00 92.69 261 ASP A CA 1
ATOM 1909 C C . ASP A 1 261 ? -9.819 6.450 22.352 1.00 92.69 261 ASP A C 1
ATOM 1911 O O . ASP A 1 261 ? -11.051 6.397 22.421 1.00 92.69 261 ASP A O 1
ATOM 1915 N N . ALA A 1 262 ? -9.150 6.736 21.232 1.00 93.94 262 ALA A N 1
ATOM 1916 C CA . ALA A 1 262 ? -9.742 6.884 19.916 1.00 93.94 262 ALA A CA 1
ATOM 1917 C C . ALA A 1 262 ? -8.797 6.391 18.809 1.00 93.94 262 ALA A C 1
ATOM 1919 O O . ALA A 1 262 ? -7.574 6.358 18.964 1.00 93.94 262 ALA A O 1
ATOM 1920 N N . VAL A 1 263 ? -9.379 6.023 17.670 1.00 96.25 263 VAL A N 1
ATOM 1921 C CA . VAL A 1 263 ? -8.671 5.551 16.481 1.00 96.25 263 VAL A CA 1
ATOM 1922 C C . VAL A 1 263 ? -9.127 6.348 15.262 1.00 96.25 263 VAL A C 1
ATOM 1924 O O . VAL A 1 263 ? -10.317 6.443 14.971 1.00 96.25 263 VAL A O 1
ATOM 1927 N N . MET A 1 264 ? -8.184 6.896 14.510 1.00 96.19 264 MET A N 1
ATOM 1928 C CA . MET A 1 264 ? -8.425 7.610 13.263 1.00 96.19 264 MET A CA 1
ATOM 1929 C C . MET A 1 264 ? -7.747 6.876 12.104 1.00 96.19 264 MET A C 1
ATOM 1931 O O . MET A 1 264 ? -6.653 6.336 12.241 1.00 96.19 264 MET A O 1
ATOM 1935 N N . VAL A 1 265 ? -8.377 6.868 10.935 1.00 97.88 265 VAL A N 1
ATOM 1936 C CA . VAL A 1 265 ? -7.744 6.449 9.681 1.00 97.88 265 VAL A CA 1
ATOM 1937 C C . VAL A 1 265 ? -7.664 7.656 8.758 1.00 97.88 265 VAL A C 1
ATOM 1939 O O . VAL A 1 265 ? -8.695 8.178 8.341 1.00 97.88 265 VAL A O 1
ATOM 1942 N N . ALA A 1 266 ? -6.451 8.088 8.425 1.00 96.31 266 ALA A N 1
ATOM 1943 C CA . ALA A 1 266 ? -6.182 9.174 7.493 1.00 96.31 266 ALA A CA 1
ATOM 1944 C C . ALA A 1 266 ? -5.922 8.612 6.086 1.00 96.31 266 ALA A C 1
ATOM 1946 O O . ALA A 1 266 ? -4.996 7.826 5.852 1.00 96.31 266 ALA A O 1
ATOM 1947 N N . GLY A 1 267 ? -6.756 9.002 5.122 1.00 95.81 267 GLY A N 1
ATOM 1948 C CA . GLY A 1 267 ? -6.632 8.555 3.738 1.00 95.81 267 GLY A CA 1
ATOM 1949 C C . GLY A 1 267 ? -7.024 9.609 2.713 1.00 95.81 267 GLY A C 1
ATOM 1950 O O . GLY A 1 267 ? -7.601 10.638 3.042 1.00 95.81 267 GLY A O 1
ATOM 1951 N N . CYS A 1 268 ? -6.741 9.319 1.442 1.00 95.12 268 CYS A N 1
ATOM 1952 C CA . CYS A 1 268 ? -7.037 10.217 0.323 1.00 95.12 268 CYS A CA 1
ATOM 1953 C C . CYS A 1 268 ? -8.533 10.569 0.220 1.00 95.12 268 CYS A C 1
ATOM 1955 O O . CYS A 1 268 ? -9.401 9.795 0.662 1.00 95.12 268 CYS A O 1
ATOM 1957 N N . GLN A 1 269 ? -8.838 11.664 -0.479 1.00 95.19 269 GLN A N 1
ATOM 1958 C CA . GLN A 1 269 ? -10.206 12.029 -0.847 1.00 95.19 269 GLN A CA 1
ATOM 1959 C C . GLN A 1 269 ? -10.904 10.944 -1.692 1.00 95.19 269 GLN A C 1
ATOM 1961 O O . GLN A 1 269 ? -10.262 10.245 -2.492 1.00 95.19 269 GLN A O 1
ATOM 1966 N N . PRO A 1 270 ? -12.227 10.753 -1.533 1.00 94.62 270 PRO A N 1
ATOM 1967 C CA . PRO A 1 270 ? -13.024 9.919 -2.428 1.00 94.62 270 PRO A CA 1
ATOM 1968 C C . PRO A 1 270 ? -12.816 10.313 -3.897 1.00 94.62 270 PRO A C 1
ATOM 1970 O O . PRO A 1 270 ? -12.916 11.480 -4.250 1.00 94.62 270 PRO A O 1
ATOM 1973 N N . GLY A 1 271 ? -12.525 9.336 -4.759 1.00 92.19 271 GLY A N 1
ATOM 1974 C CA . GLY A 1 271 ? -12.211 9.578 -6.175 1.00 92.19 271 GLY A CA 1
ATOM 1975 C C . GLY A 1 271 ? -10.734 9.870 -6.469 1.00 92.19 271 GLY A C 1
ATOM 1976 O O . GLY A 1 271 ? -10.299 9.658 -7.595 1.00 92.19 271 GLY A O 1
ATOM 1977 N N . GLU A 1 272 ? -9.942 10.234 -5.459 1.00 92.06 272 GLU A N 1
ATOM 1978 C CA . GLU A 1 272 ? -8.507 10.535 -5.598 1.00 92.06 272 GLU A CA 1
ATOM 1979 C C . GLU A 1 272 ? -7.607 9.414 -5.058 1.00 92.06 272 GLU A C 1
ATOM 1981 O O . GLU A 1 272 ? -6.390 9.545 -4.985 1.00 92.06 272 GLU A O 1
ATOM 1986 N N . CYS A 1 273 ? -8.183 8.274 -4.663 1.00 92.94 273 CYS A N 1
ATOM 1987 C CA . CYS A 1 273 ? -7.409 7.160 -4.129 1.00 92.94 273 CYS A CA 1
ATOM 1988 C C . CYS A 1 273 ? -6.463 6.586 -5.186 1.00 92.94 273 CYS A C 1
ATOM 1990 O O . CYS A 1 273 ? -6.882 6.150 -6.264 1.00 92.94 273 CYS A O 1
ATOM 1992 N N . PHE A 1 274 ? -5.180 6.479 -4.842 1.00 91.50 274 PHE A N 1
ATOM 1993 C CA . PHE A 1 274 ? -4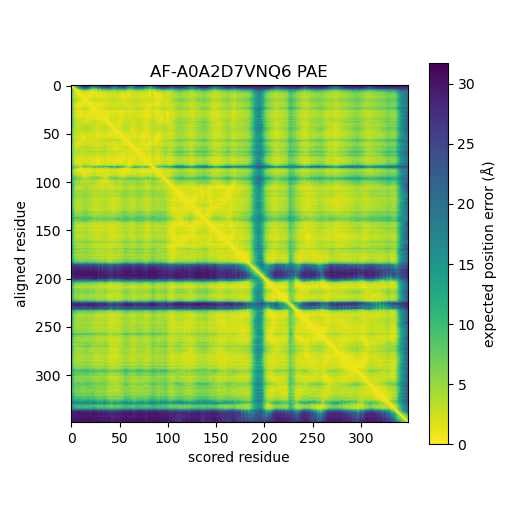.196 5.935 -5.776 1.00 91.50 274 PHE A CA 1
ATOM 1994 C C . PHE A 1 274 ? -4.432 4.450 -6.024 1.00 91.50 274 PHE A C 1
ATOM 1996 O O . PHE A 1 274 ? -4.185 3.981 -7.122 1.00 91.50 274 PHE A O 1
ATOM 2003 N N . PHE A 1 275 ? -5.042 3.738 -5.076 1.00 93.12 275 PHE A N 1
ATOM 2004 C CA . PHE A 1 275 ? -5.442 2.339 -5.231 1.00 93.12 275 PHE A CA 1
ATOM 2005 C C . PHE A 1 275 ? -6.920 2.151 -5.619 1.00 93.12 275 PHE A C 1
ATOM 2007 O O . PHE A 1 275 ? -7.526 1.113 -5.342 1.00 93.12 275 PHE A O 1
ATOM 2014 N N . ASN A 1 276 ? -7.495 3.157 -6.286 1.00 93.69 276 ASN A N 1
ATOM 2015 C CA . ASN A 1 276 ? -8.861 3.224 -6.818 1.00 93.69 276 ASN A CA 1
ATOM 2016 C C . ASN A 1 276 ? -9.962 3.327 -5.750 1.00 93.69 276 ASN A C 1
ATOM 2018 O O . ASN A 1 276 ? -10.648 4.342 -5.691 1.00 93.69 276 ASN A O 1
ATOM 2022 N N . THR A 1 277 ? -10.142 2.309 -4.904 1.00 95.06 277 THR A N 1
ATOM 2023 C CA . THR A 1 277 ? -11.270 2.244 -3.948 1.00 95.06 277 THR A CA 1
ATOM 2024 C C . THR A 1 277 ? -10.851 1.974 -2.505 1.00 95.06 277 THR A C 1
ATOM 2026 O O . THR A 1 277 ? -11.713 1.805 -1.643 1.00 95.06 277 THR A O 1
ATOM 2029 N N . GLY A 1 278 ? -9.545 1.937 -2.208 1.00 95.12 278 GLY A N 1
ATOM 2030 C CA . GLY A 1 278 ? -9.025 1.591 -0.878 1.00 95.12 278 GLY A CA 1
ATOM 2031 C C . GLY A 1 278 ? -9.625 2.426 0.253 1.00 95.12 278 GLY A C 1
ATOM 2032 O O . GLY A 1 278 ? -10.105 1.867 1.239 1.00 95.12 278 GLY A O 1
ATOM 2033 N N . ASN A 1 279 ? -9.682 3.747 0.069 1.00 95.88 279 ASN A N 1
ATOM 2034 C CA . ASN A 1 279 ? -10.291 4.665 1.030 1.00 95.88 279 ASN A CA 1
ATOM 2035 C C . ASN A 1 279 ? -11.791 4.393 1.236 1.00 95.88 279 ASN A C 1
ATOM 2037 O O . ASN A 1 279 ? -12.243 4.347 2.370 1.00 95.88 279 ASN A O 1
ATOM 2041 N N . LEU A 1 280 ? -12.552 4.127 0.171 1.00 96.81 280 LEU A N 1
ATOM 2042 C CA . LEU A 1 280 ? -13.991 3.854 0.258 1.00 96.81 280 LEU A CA 1
ATOM 2043 C C . LEU A 1 280 ? -14.291 2.581 1.062 1.00 96.81 280 LEU A C 1
ATOM 2045 O O . LEU A 1 280 ? -15.246 2.545 1.842 1.00 96.81 280 LEU A O 1
ATOM 2049 N N . HIS A 1 281 ? -13.476 1.536 0.889 1.00 96.75 281 HIS A N 1
ATOM 2050 C CA . HIS A 1 281 ? -13.635 0.290 1.639 1.00 96.75 281 HIS A CA 1
ATOM 2051 C C . HIS A 1 281 ? -13.391 0.490 3.135 1.00 96.75 281 HIS A C 1
ATOM 2053 O O . HIS A 1 281 ? -14.174 -0.010 3.947 1.00 96.75 281 HIS A O 1
ATOM 2059 N N . VAL A 1 282 ? -12.352 1.243 3.511 1.00 97.00 282 VAL A N 1
ATOM 2060 C CA . VAL A 1 282 ? -12.098 1.526 4.926 1.00 97.00 282 VAL A CA 1
ATOM 2061 C C . VAL A 1 282 ? -13.121 2.500 5.514 1.00 97.00 282 VAL A C 1
ATOM 2063 O O . VAL A 1 282 ? -13.539 2.277 6.642 1.00 97.00 282 VAL A O 1
ATOM 2066 N N . THR A 1 283 ? -13.657 3.466 4.755 1.00 97.50 283 THR A N 1
ATOM 2067 C CA . THR A 1 283 ? -14.777 4.314 5.214 1.00 97.50 283 THR A CA 1
ATOM 2068 C C . THR A 1 283 ? -15.975 3.461 5.641 1.00 97.50 283 THR A C 1
ATOM 2070 O O . THR A 1 283 ? -16.547 3.658 6.713 1.00 97.50 283 THR A O 1
ATOM 2073 N N . GLN A 1 284 ? -16.347 2.461 4.834 1.00 96.94 284 GLN A N 1
ATOM 2074 C CA . GLN A 1 284 ? -17.429 1.538 5.190 1.00 96.94 284 GLN A CA 1
ATOM 2075 C C . GLN A 1 284 ? -17.073 0.658 6.394 1.00 96.94 284 GLN A C 1
ATOM 2077 O O . GLN A 1 284 ? -17.943 0.368 7.214 1.00 96.94 284 GLN A O 1
ATOM 2082 N N . ARG A 1 285 ? -15.813 0.225 6.502 1.00 97.00 285 ARG A N 1
ATOM 2083 C CA . ARG A 1 285 ? -15.316 -0.588 7.619 1.00 97.00 285 ARG A CA 1
ATOM 2084 C C . ARG A 1 285 ? -15.361 0.189 8.935 1.00 97.00 285 ARG A C 1
ATOM 2086 O O . ARG A 1 285 ? -15.946 -0.306 9.892 1.00 97.00 285 ARG A O 1
ATOM 2093 N N . VAL A 1 286 ? -14.839 1.414 8.949 1.00 97.81 286 VAL A N 1
ATOM 2094 C CA . VAL A 1 286 ? -14.888 2.340 10.087 1.00 97.81 286 VAL A CA 1
ATOM 2095 C C . VAL A 1 286 ? -16.330 2.593 10.509 1.00 97.81 286 VAL A C 1
ATOM 2097 O O . VAL A 1 286 ? -16.640 2.463 11.686 1.00 97.81 286 VAL A O 1
ATOM 2100 N N . LYS A 1 287 ? -17.244 2.842 9.560 1.00 97.62 287 LYS A N 1
ATOM 2101 C CA . LYS A 1 287 ? -18.670 3.006 9.877 1.00 97.62 287 LYS A CA 1
ATOM 2102 C C . LYS A 1 287 ? -19.256 1.782 10.590 1.00 97.62 287 LYS A C 1
ATOM 2104 O O . LYS A 1 287 ? -19.930 1.938 11.601 1.00 97.62 287 LYS A O 1
ATOM 2109 N N . ARG A 1 288 ? -18.993 0.570 10.083 1.00 96.94 288 ARG A N 1
ATOM 2110 C CA . ARG A 1 288 ? -19.474 -0.677 10.712 1.00 96.94 288 ARG A CA 1
ATOM 2111 C C . ARG A 1 288 ? -18.915 -0.852 12.118 1.00 96.94 288 ARG A C 1
ATOM 2113 O O . ARG A 1 288 ? -19.639 -1.278 13.005 1.00 96.94 288 ARG A O 1
ATOM 2120 N N . ILE A 1 289 ? -17.643 -0.518 12.307 1.00 96.75 289 ILE A N 1
ATOM 2121 C CA . ILE A 1 289 ? -16.995 -0.577 13.613 1.00 96.75 289 ILE A CA 1
ATOM 2122 C C . ILE A 1 289 ? -17.613 0.442 14.568 1.00 96.75 289 ILE A C 1
ATOM 2124 O O . ILE A 1 289 ? -17.913 0.080 15.696 1.00 96.75 289 ILE A O 1
ATOM 2128 N N . ALA A 1 290 ? -17.864 1.673 14.123 1.00 96.50 290 ALA A N 1
ATOM 2129 C CA . ALA A 1 290 ? -18.531 2.687 14.934 1.00 96.50 290 ALA A CA 1
ATOM 2130 C C . ALA A 1 290 ? -19.908 2.199 15.420 1.00 96.50 290 ALA A C 1
ATOM 2132 O O . ALA A 1 290 ? -20.235 2.347 16.593 1.00 96.50 290 ALA A O 1
ATOM 2133 N N . ASP A 1 291 ? -20.686 1.558 14.539 1.00 97.12 291 ASP A N 1
ATOM 2134 C CA . ASP A 1 291 ? -21.979 0.961 14.898 1.00 97.12 291 ASP A CA 1
ATOM 2135 C C . ASP A 1 291 ? -21.823 -0.209 15.899 1.00 97.12 291 ASP A C 1
ATOM 2137 O O . ASP A 1 291 ? -22.669 -0.392 16.774 1.00 97.12 291 ASP A O 1
ATOM 2141 N N . TRP A 1 292 ? -20.740 -0.993 15.811 1.00 95.69 292 TRP A N 1
ATOM 2142 C CA . TRP A 1 292 ? -20.430 -2.045 16.790 1.00 95.69 292 TRP A CA 1
ATOM 2143 C C . TRP A 1 292 ? -20.011 -1.485 18.150 1.00 95.69 292 TRP A C 1
ATOM 2145 O O . TRP A 1 292 ? -20.493 -1.978 19.167 1.00 95.69 292 TRP A O 1
ATOM 2155 N N . LEU A 1 293 ? -19.162 -0.452 18.181 1.00 94.19 293 LEU A N 1
ATOM 2156 C CA . LEU A 1 293 ? -18.755 0.215 19.421 1.00 94.19 293 LEU A CA 1
ATOM 2157 C C . LEU A 1 293 ? -19.977 0.768 20.161 1.00 94.19 293 LEU A C 1
ATOM 2159 O O . LEU A 1 293 ? -20.120 0.531 21.357 1.00 94.19 293 LEU A O 1
ATOM 2163 N N . ASP A 1 294 ? -20.900 1.412 19.445 1.00 94.38 294 ASP A N 1
ATOM 2164 C CA . ASP A 1 294 ? -22.156 1.920 20.010 1.00 94.38 294 ASP A CA 1
ATOM 2165 C C . ASP A 1 294 ? -23.014 0.797 20.610 1.00 94.38 294 ASP A C 1
ATOM 2167 O O . ASP A 1 294 ? -23.457 0.876 21.754 1.00 94.38 294 ASP A O 1
ATOM 2171 N N . GLY A 1 295 ? -23.177 -0.305 19.867 1.00 94.50 295 GLY A N 1
ATOM 2172 C CA . GLY A 1 295 ? -23.917 -1.482 20.327 1.00 94.50 295 GLY A CA 1
ATOM 2173 C C . GLY A 1 295 ? -23.305 -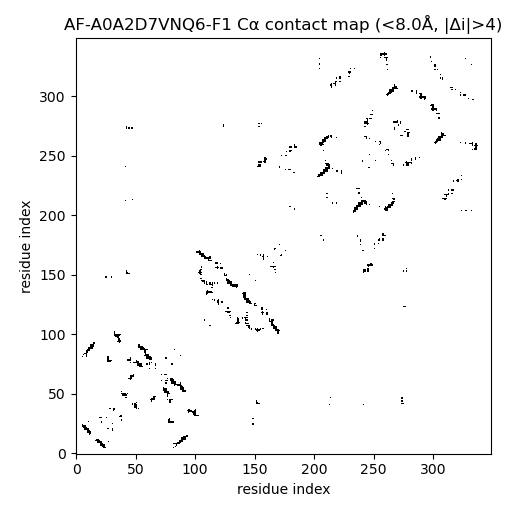2.162 21.557 1.00 94.50 295 GLY A C 1
ATOM 2174 O O . GLY A 1 295 ? -24.021 -2.830 22.304 1.00 94.50 295 GLY A O 1
ATOM 2175 N N . CYS A 1 296 ? -22.002 -1.978 21.786 1.00 92.62 296 CYS A N 1
ATOM 2176 C CA . CYS A 1 296 ? -21.277 -2.470 22.956 1.00 92.62 296 CYS A CA 1
ATOM 2177 C C . CYS A 1 296 ? -21.160 -1.441 24.095 1.00 92.62 296 CYS A C 1
ATOM 2179 O O . CYS A 1 296 ? -20.597 -1.776 25.135 1.00 92.62 296 CYS A O 1
ATOM 2181 N N . GLY A 1 297 ? -21.673 -0.217 23.927 1.00 90.88 297 GLY A N 1
ATOM 2182 C CA . GLY A 1 297 ? -21.539 0.854 24.919 1.00 90.88 297 GLY A CA 1
ATOM 2183 C C . GLY A 1 297 ? -20.121 1.427 25.032 1.00 90.88 297 GLY A C 1
ATOM 2184 O O . GLY A 1 297 ? -19.732 1.851 26.112 1.00 90.88 297 GLY A O 1
ATOM 2185 N N . LEU A 1 298 ? -19.347 1.399 23.942 1.00 90.38 298 LEU A N 1
ATOM 2186 C CA . LEU A 1 298 ? -17.994 1.966 23.829 1.00 90.38 298 LEU A CA 1
ATOM 2187 C C . LEU A 1 298 ? -17.962 3.276 23.028 1.00 90.38 298 LEU A C 1
ATOM 2189 O O . LEU A 1 298 ? -16.890 3.714 22.636 1.00 90.38 298 LEU A O 1
ATOM 2193 N N . GLU A 1 299 ? -19.127 3.868 22.765 1.00 92.75 299 GLU A N 1
ATOM 2194 C CA . GLU A 1 299 ? -19.312 5.112 22.012 1.00 92.75 299 GLU A CA 1
ATOM 2195 C C . GLU A 1 299 ? -18.804 5.079 20.555 1.00 92.75 299 GLU A C 1
ATOM 2197 O O . GLU A 1 299 ? -17.622 4.916 20.247 1.00 92.75 299 GLU A O 1
ATOM 2202 N N . ARG A 1 300 ? -19.709 5.334 19.603 1.00 93.88 300 ARG A N 1
ATOM 2203 C CA . ARG A 1 300 ? -19.371 5.356 18.168 1.00 93.88 300 ARG A CA 1
ATOM 2204 C C . ARG A 1 300 ? -18.284 6.365 17.787 1.00 93.88 300 ARG A C 1
ATOM 2206 O O . ARG A 1 300 ? -17.556 6.148 16.821 1.00 93.88 300 ARG A O 1
ATOM 2213 N N . ASP A 1 301 ? -18.195 7.463 18.535 1.00 91.75 301 ASP A N 1
ATOM 2214 C CA . ASP A 1 301 ? -17.331 8.607 18.239 1.00 91.75 301 ASP A CA 1
ATOM 2215 C C . ASP A 1 301 ? -15.862 8.365 18.616 1.00 91.75 301 ASP A C 1
ATOM 2217 O O . ASP A 1 301 ? -15.050 9.283 18.537 1.00 91.75 301 ASP A O 1
ATOM 2221 N N . ARG A 1 302 ? -15.487 7.134 18.978 1.00 93.00 302 ARG A N 1
ATOM 2222 C CA . ARG A 1 302 ? -14.088 6.754 19.199 1.00 93.00 302 ARG A CA 1
ATOM 2223 C C . ARG A 1 302 ? -13.360 6.314 17.934 1.00 93.00 302 ARG A C 1
ATOM 2225 O O . ARG A 1 302 ? -12.147 6.154 17.977 1.00 93.00 302 ARG A O 1
ATOM 2232 N N . VAL A 1 303 ? -14.052 6.097 16.814 1.00 95.50 303 VAL A N 1
ATOM 2233 C CA . VAL A 1 303 ? -13.419 5.665 15.557 1.00 95.50 303 VAL A CA 1
ATOM 2234 C C . VAL A 1 303 ? -13.818 6.561 14.389 1.00 95.50 303 VAL A C 1
ATOM 2236 O O . VAL A 1 303 ? -15.003 6.766 14.132 1.00 95.50 303 VAL A O 1
ATOM 2239 N N . HIS A 1 304 ? -12.835 7.086 13.654 1.00 94.75 304 HIS A N 1
ATOM 2240 C CA . HIS A 1 304 ? -13.082 8.059 12.584 1.00 94.75 304 HIS A CA 1
ATOM 2241 C C . HIS A 1 304 ? -12.290 7.768 11.320 1.00 94.75 304 HIS A C 1
ATOM 2243 O O . HIS A 1 304 ? -11.143 7.332 11.356 1.00 94.75 304 HIS A O 1
ATOM 2249 N N . MET A 1 305 ? -12.918 8.042 10.181 1.00 95.38 305 MET A N 1
ATOM 2250 C CA . MET A 1 305 ? -12.260 8.073 8.882 1.00 95.38 305 MET A CA 1
ATOM 2251 C C . MET A 1 305 ? -12.110 9.534 8.479 1.00 95.38 305 MET A C 1
ATOM 2253 O O . MET A 1 305 ? -13.113 10.238 8.376 1.00 95.38 305 MET A O 1
ATOM 2257 N N . MET A 1 306 ? -10.880 9.957 8.207 1.00 94.75 306 MET A N 1
ATOM 2258 C CA . MET A 1 306 ? -10.572 11.289 7.708 1.00 94.75 306 MET A CA 1
ATOM 2259 C C . MET A 1 306 ? -10.110 11.205 6.257 1.00 94.75 306 MET A C 1
ATOM 2261 O O . MET A 1 306 ? -9.210 10.436 5.907 1.00 94.75 306 MET A O 1
ATOM 2265 N N . HIS A 1 307 ? -10.742 12.012 5.411 1.00 95.38 307 HIS A N 1
ATOM 2266 C CA . HIS A 1 307 ? -10.373 12.169 4.014 1.00 95.38 307 HIS A CA 1
ATOM 2267 C C . HIS A 1 307 ? -9.600 13.474 3.849 1.00 95.38 307 HIS A C 1
ATOM 2269 O O . HIS A 1 307 ? -10.133 14.538 4.153 1.00 95.38 307 HIS A O 1
ATOM 2275 N N . LEU A 1 308 ? -8.357 13.382 3.378 1.00 92.56 308 LEU A N 1
ATOM 2276 C CA . LEU A 1 308 ? -7.434 14.508 3.252 1.00 92.56 308 LEU A CA 1
ATOM 2277 C C . LEU A 1 308 ? -6.942 14.647 1.816 1.00 92.56 308 LEU A C 1
ATOM 2279 O O . LEU A 1 308 ? -6.713 13.648 1.122 1.00 92.56 308 LEU A O 1
ATOM 2283 N N . ALA A 1 309 ? -6.755 15.896 1.397 1.00 89.62 309 ALA A N 1
ATOM 2284 C CA . ALA A 1 309 ? -5.878 16.199 0.277 1.00 89.62 309 ALA A CA 1
ATOM 2285 C C . ALA A 1 309 ? -4.413 16.187 0.771 1.00 89.62 309 ALA A C 1
ATOM 2287 O O . ALA A 1 309 ? -4.170 16.486 1.945 1.00 89.62 309 ALA A O 1
ATOM 2288 N N . PRO A 1 310 ? -3.425 15.848 -0.075 1.00 83.62 310 PRO A N 1
ATOM 2289 C CA . PRO A 1 310 ? -2.016 15.959 0.304 1.00 83.62 310 PRO A CA 1
ATOM 2290 C C . PRO A 1 310 ? -1.668 17.388 0.755 1.00 83.62 310 PRO A C 1
ATOM 2292 O O . PRO A 1 310 ? -2.002 18.347 0.060 1.00 83.62 310 PRO A O 1
ATOM 2295 N N . GLY A 1 311 ? -1.008 17.538 1.907 1.00 87.69 311 GLY A N 1
ATOM 2296 C CA . GLY A 1 311 ? -0.620 18.845 2.455 1.00 87.69 311 GLY A CA 1
ATOM 2297 C C . GLY A 1 311 ? -1.723 19.611 3.199 1.00 87.69 311 GLY A C 1
ATOM 2298 O O . GLY A 1 311 ? -1.487 20.746 3.614 1.00 87.69 311 GLY A O 1
ATOM 2299 N N . ASP A 1 312 ? -2.909 19.027 3.390 1.00 91.31 312 ASP A N 1
ATOM 2300 C CA . ASP A 1 312 ? -4.033 19.663 4.091 1.00 91.31 312 ASP A CA 1
ATOM 2301 C C . ASP A 1 312 ? -3.890 19.590 5.627 1.00 91.31 312 ASP A C 1
ATOM 2303 O O . ASP A 1 312 ? -4.550 18.805 6.315 1.00 91.31 312 ASP A O 1
ATOM 2307 N N . HIS A 1 313 ? -2.974 20.405 6.157 1.00 91.38 313 HIS A N 1
ATOM 2308 C CA . HIS A 1 313 ? -2.655 20.490 7.587 1.00 91.38 313 HIS A CA 1
ATOM 2309 C C . HIS A 1 313 ? -3.824 21.023 8.416 1.00 91.38 313 HIS A C 1
ATOM 2311 O O . HIS A 1 313 ? -4.101 20.511 9.505 1.00 91.38 313 HIS A O 1
ATOM 2317 N N . ASP A 1 314 ? -4.523 22.031 7.892 1.00 90.44 314 ASP A N 1
ATOM 2318 C CA . ASP A 1 314 ? -5.617 22.693 8.593 1.00 90.44 314 ASP A CA 1
ATOM 2319 C C . ASP A 1 314 ? -6.761 21.705 8.827 1.00 90.44 314 ASP A C 1
ATOM 2321 O O . ASP A 1 314 ? -7.206 21.549 9.965 1.00 90.44 314 ASP A O 1
ATOM 2325 N N . SER A 1 315 ? -7.212 20.982 7.795 1.00 91.00 315 SER A N 1
ATOM 2326 C CA . SER A 1 315 ? -8.318 20.030 7.951 1.00 91.00 315 SER A CA 1
ATOM 2327 C C . SER A 1 315 ? -7.976 18.898 8.916 1.00 91.00 315 SER A C 1
ATOM 2329 O O . SER A 1 315 ? -8.830 18.502 9.711 1.00 91.00 315 SER A O 1
ATOM 2331 N N . LEU A 1 316 ? -6.742 18.380 8.882 1.00 90.12 316 LEU A N 1
ATOM 2332 C CA . LEU A 1 316 ? -6.312 17.341 9.819 1.00 90.12 316 LEU A CA 1
ATOM 2333 C C . LEU A 1 316 ? -6.270 17.861 11.261 1.00 90.12 316 LEU A C 1
ATOM 2335 O O . LEU A 1 316 ? -6.767 17.186 12.160 1.00 90.12 316 LEU A O 1
ATOM 2339 N N . THR A 1 317 ? -5.731 19.061 11.478 1.00 89.31 317 THR A N 1
ATOM 2340 C CA . THR A 1 317 ? -5.679 19.686 12.808 1.00 89.31 317 THR A CA 1
ATOM 2341 C C . THR A 1 317 ? -7.084 19.853 13.385 1.00 89.31 317 THR A C 1
ATOM 2343 O O . THR A 1 317 ? -7.362 19.362 14.477 1.00 89.31 317 THR A O 1
ATOM 2346 N N . HIS A 1 318 ? -8.012 20.423 12.609 1.00 88.94 318 HIS A N 1
ATOM 2347 C CA . HIS A 1 318 ? -9.406 20.574 13.034 1.00 88.94 318 HIS A CA 1
ATOM 2348 C C . HIS A 1 318 ? -10.084 19.225 13.313 1.00 88.94 318 HIS A C 1
ATOM 2350 O O . HIS A 1 318 ? -10.857 19.109 14.262 1.00 88.94 318 HIS A O 1
ATOM 2356 N N . ALA A 1 319 ? -9.809 18.196 12.505 1.00 88.44 319 ALA A N 1
ATOM 2357 C CA . ALA A 1 319 ? -10.371 16.864 12.713 1.00 88.44 319 ALA A CA 1
ATOM 2358 C C . ALA A 1 319 ? -9.834 16.194 13.986 1.00 88.44 319 ALA A C 1
ATOM 2360 O O . ALA A 1 319 ? -10.586 15.507 14.677 1.00 88.44 319 ALA A O 1
ATOM 2361 N N . LEU A 1 320 ? -8.554 16.389 14.311 1.00 87.50 320 LEU A N 1
ATOM 2362 C CA . LEU A 1 320 ? -7.967 15.902 15.559 1.00 87.50 320 LEU A CA 1
ATOM 2363 C C . LEU A 1 320 ? -8.531 16.637 16.775 1.00 87.50 320 LEU A C 1
ATOM 2365 O O . LEU A 1 320 ? -8.802 15.990 17.787 1.00 87.50 320 LEU A O 1
ATOM 2369 N N . ASP A 1 321 ? -8.767 17.944 16.678 1.00 86.38 321 ASP A N 1
ATOM 2370 C CA . ASP A 1 321 ? -9.412 18.711 17.745 1.00 86.38 321 ASP A CA 1
ATOM 2371 C C . ASP A 1 321 ? -10.862 18.280 17.974 1.00 86.38 321 ASP A C 1
ATOM 2373 O O . ASP A 1 321 ? -11.253 18.021 19.112 1.00 86.38 321 ASP A O 1
ATOM 2377 N N . ASP A 1 322 ? -11.644 18.121 16.905 1.00 87.50 322 ASP A N 1
ATOM 2378 C CA . ASP A 1 322 ? -13.020 17.619 16.983 1.00 87.50 322 ASP A CA 1
ATOM 2379 C C . ASP A 1 322 ? -13.067 16.197 17.567 1.00 87.50 322 ASP A C 1
ATOM 2381 O O . ASP A 1 322 ? -13.855 15.916 18.475 1.00 87.50 322 ASP A O 1
ATOM 2385 N N . LEU A 1 323 ? -12.172 15.309 17.114 1.00 85.25 323 LEU A N 1
ATOM 2386 C CA . LEU A 1 323 ? -12.039 13.963 17.670 1.00 85.25 323 LEU A CA 1
ATOM 2387 C C . LEU A 1 323 ? -11.702 14.009 19.157 1.00 85.25 323 LEU A C 1
ATOM 2389 O O . LEU A 1 323 ? -12.303 13.293 19.958 1.00 85.25 323 LEU A O 1
ATOM 2393 N N . THR A 1 324 ? -10.750 14.852 19.535 1.00 81.19 324 THR A N 1
ATOM 2394 C CA . THR A 1 324 ? -10.329 14.999 20.924 1.00 81.19 324 THR A CA 1
ATOM 2395 C C . THR A 1 324 ? -11.463 15.507 21.787 1.00 81.19 324 THR A C 1
ATOM 2397 O O . THR A 1 324 ? -11.693 14.966 22.863 1.00 81.19 324 THR A O 1
ATOM 2400 N N . GLN A 1 325 ? -12.190 16.524 21.331 1.00 83.81 325 GLN A N 1
ATOM 2401 C CA . GLN A 1 325 ? -13.300 17.089 22.079 1.00 83.81 325 GLN A CA 1
ATOM 2402 C C . GLN A 1 325 ? -14.395 16.039 22.301 1.00 83.81 325 GLN A C 1
ATOM 2404 O O . GLN A 1 325 ? -14.869 15.877 23.426 1.00 83.81 325 GLN A O 1
ATOM 2409 N N . LYS A 1 326 ? -14.755 15.280 21.259 1.00 83.38 326 LYS A N 1
ATOM 2410 C CA . LYS A 1 326 ? -15.715 14.169 21.358 1.00 83.38 326 LYS A CA 1
ATOM 2411 C C . LYS A 1 326 ? -15.224 13.078 22.304 1.00 83.38 326 LYS A C 1
ATOM 2413 O O . LYS A 1 326 ? -15.958 12.663 23.194 1.00 83.38 326 LYS A O 1
ATOM 2418 N N . THR A 1 327 ? -13.965 12.672 22.169 1.00 78.94 327 THR A N 1
ATOM 2419 C CA . THR A 1 327 ? -13.355 11.641 23.021 1.00 78.94 327 THR A CA 1
ATOM 2420 C C . THR A 1 327 ? -13.249 12.107 24.473 1.00 78.94 327 THR A C 1
ATOM 2422 O O . THR A 1 327 ? -13.492 11.325 25.382 1.00 78.94 327 THR A O 1
ATOM 2425 N N . GLY A 1 328 ? -12.961 13.388 24.712 1.00 75.75 328 GLY A N 1
ATOM 2426 C CA . GLY A 1 328 ? -12.928 13.995 26.041 1.00 75.75 328 GLY A CA 1
ATOM 2427 C C . GLY A 1 328 ? -14.290 13.991 26.731 1.00 75.75 328 GLY A C 1
ATOM 2428 O O . GLY A 1 328 ? -14.350 13.776 27.936 1.00 75.75 328 GLY A O 1
ATOM 2429 N N . ILE A 1 329 ? -15.388 14.133 25.978 1.00 74.25 329 ILE A N 1
ATOM 2430 C CA . ILE A 1 329 ? -16.749 13.952 26.512 1.00 74.25 329 ILE A CA 1
ATOM 2431 C C . ILE A 1 329 ? -16.978 12.493 26.932 1.00 74.25 329 ILE A C 1
ATOM 2433 O O . ILE A 1 329 ? -17.593 12.242 27.967 1.00 74.25 329 ILE A O 1
ATOM 2437 N N . CYS A 1 330 ? -16.478 11.533 26.151 1.00 77.50 330 CYS A N 1
ATOM 2438 C CA . CYS A 1 330 ? -16.572 10.106 26.466 1.00 77.50 330 CYS A CA 1
ATOM 2439 C C . CYS A 1 330 ? -15.597 9.664 27.575 1.00 77.50 330 CYS A C 1
ATOM 2441 O O . CYS A 1 330 ? -15.756 8.582 28.137 1.00 77.50 330 CYS A O 1
ATOM 2443 N N . GLY A 1 331 ? -14.573 10.469 27.869 1.00 83.25 331 GLY A N 1
ATOM 2444 C CA . GLY A 1 331 ? -13.461 10.105 28.740 1.00 83.25 331 GLY A CA 1
ATOM 2445 C C . GLY A 1 331 ? -12.574 8.988 28.163 1.00 83.25 331 GLY A C 1
ATOM 2446 O O . GLY A 1 331 ? -12.766 8.537 27.022 1.00 83.25 331 GLY A O 1
ATOM 2447 N N . PRO A 1 332 ? -11.588 8.513 28.947 1.00 87.56 332 PRO A N 1
ATOM 2448 C CA . PRO A 1 332 ? -10.743 7.390 28.558 1.00 87.56 332 PRO A CA 1
ATOM 2449 C C . PRO A 1 332 ? -11.568 6.163 28.158 1.00 87.56 332 PRO A C 1
ATOM 2451 O O . PRO A 1 332 ? -12.628 5.897 28.727 1.00 87.56 332 PRO A O 1
ATOM 2454 N N . SER A 1 333 ? -11.083 5.408 27.177 1.00 88.94 333 SER A N 1
ATOM 2455 C CA . SER A 1 333 ? -11.737 4.188 26.716 1.00 88.94 333 SER A CA 1
ATOM 2456 C C . SER A 1 333 ? -11.895 3.201 27.875 1.00 88.94 333 SER A C 1
ATOM 2458 O O . SER A 1 333 ? -10.916 2.928 28.576 1.00 88.94 333 SER A O 1
ATOM 2460 N N . PRO A 1 334 ? -13.076 2.577 28.047 1.00 87.19 334 PRO A N 1
ATOM 2461 C CA . PRO A 1 334 ? -13.271 1.514 29.034 1.00 87.19 334 PRO A CA 1
ATOM 2462 C C . PRO A 1 334 ? -12.344 0.305 28.836 1.00 87.19 334 PRO A C 1
ATOM 2464 O O . PRO A 1 334 ? -12.158 -0.491 29.754 1.00 87.19 334 PRO A O 1
ATOM 2467 N N . LEU A 1 335 ? -11.765 0.154 27.638 1.00 87.81 335 LEU A N 1
ATOM 2468 C CA . LEU A 1 335 ? -10.807 -0.903 27.308 1.00 87.81 335 LEU A CA 1
ATOM 2469 C C . LEU A 1 335 ? -9.368 -0.551 27.705 1.00 87.81 335 LEU A C 1
ATOM 2471 O O . LEU A 1 335 ? -8.504 -1.432 27.728 1.00 87.81 335 LEU A O 1
ATOM 2475 N N . ARG A 1 336 ? -9.096 0.715 28.045 1.00 83.06 336 ARG A N 1
ATOM 2476 C CA . ARG A 1 336 ? -7.781 1.159 28.502 1.00 83.06 336 ARG A CA 1
ATOM 2477 C C . ARG A 1 336 ? -7.486 0.505 29.849 1.00 83.06 336 ARG A C 1
ATOM 2479 O O . ARG A 1 336 ? -8.080 0.837 30.873 1.00 83.06 336 ARG A O 1
ATOM 2486 N N . ARG A 1 337 ? -6.554 -0.451 29.856 1.00 68.50 337 ARG A N 1
ATOM 2487 C CA . ARG A 1 337 ? -6.130 -1.121 31.090 1.00 68.50 337 ARG A CA 1
ATOM 2488 C C . ARG A 1 337 ? -5.466 -0.106 32.015 1.00 68.50 337 ARG A C 1
ATOM 2490 O O . ARG A 1 337 ? -4.416 0.445 31.693 1.00 68.50 337 ARG A O 1
ATOM 2497 N N . THR A 1 338 ? -6.051 0.112 33.186 1.00 56.00 338 THR A N 1
ATOM 2498 C CA . THR A 1 338 ? -5.358 0.784 34.285 1.00 56.00 338 THR A CA 1
ATOM 2499 C C . THR A 1 338 ? -4.310 -0.168 34.876 1.00 56.00 338 THR A C 1
ATOM 2501 O O . THR A 1 338 ? -4.547 -1.383 34.903 1.00 56.00 338 THR A O 1
ATOM 2504 N N . PRO A 1 339 ? -3.168 0.334 35.390 1.00 50.59 339 PRO A N 1
ATOM 2505 C CA . PRO A 1 339 ? -2.108 -0.495 35.983 1.00 50.59 339 PRO A CA 1
ATOM 2506 C C . PRO A 1 339 ? -2.570 -1.434 37.115 1.00 50.59 339 PRO A C 1
ATOM 2508 O O . PRO A 1 339 ? -1.835 -2.332 37.510 1.00 50.59 339 PRO A O 1
ATOM 2511 N N . SER A 1 340 ? -3.777 -1.235 37.654 1.00 38.47 340 SER A N 1
ATOM 2512 C CA . SER A 1 340 ? -4.387 -2.044 38.713 1.00 38.47 340 SER A CA 1
ATOM 2513 C C . SER A 1 340 ? -5.263 -3.204 38.217 1.00 38.47 340 SER A C 1
ATOM 2515 O O . SER A 1 340 ? -5.770 -3.966 39.041 1.00 38.47 340 SER A O 1
ATOM 2517 N N . SER A 1 341 ? -5.462 -3.365 36.906 1.00 37.47 341 SER A N 1
ATOM 2518 C CA . SER A 1 341 ? -6.275 -4.459 36.361 1.00 37.47 341 SER A CA 1
ATOM 2519 C C . SER A 1 341 ? -5.431 -5.735 36.176 1.00 37.47 341 SER A C 1
ATOM 2521 O O . SER A 1 341 ? -4.441 -5.713 35.441 1.00 37.47 341 SER A O 1
ATOM 2523 N N . PRO A 1 342 ? -5.759 -6.860 36.849 1.00 35.69 342 PRO A N 1
ATOM 2524 C CA . PRO A 1 342 ? -4.991 -8.092 36.713 1.00 35.69 342 PRO A CA 1
ATOM 2525 C C . PRO A 1 342 ? -5.117 -8.634 35.288 1.00 35.69 342 PRO A C 1
ATOM 2527 O O . PRO A 1 342 ? -6.219 -8.741 34.747 1.00 35.69 342 PRO A O 1
ATOM 2530 N N . THR A 1 343 ? -3.983 -9.003 34.693 1.00 39.22 343 THR A N 1
ATOM 2531 C CA . THR A 1 343 ? -3.916 -9.686 33.398 1.00 39.22 343 THR A CA 1
ATOM 2532 C C . THR A 1 343 ? -4.846 -10.903 33.420 1.00 39.22 343 THR A C 1
ATOM 2534 O O . THR A 1 343 ? -4.649 -11.783 34.266 1.00 39.22 343 THR A O 1
ATOM 2537 N N . PRO A 1 344 ? -5.847 -11.005 32.525 1.00 38.25 344 PRO A N 1
ATOM 2538 C CA . PRO A 1 344 ? -6.604 -12.237 32.411 1.00 38.25 344 PRO A CA 1
ATOM 2539 C C . PRO A 1 344 ? -5.626 -13.334 31.996 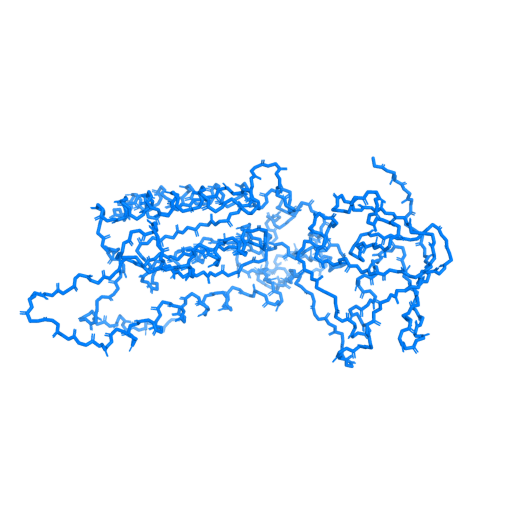1.00 38.25 344 PRO A C 1
ATOM 2541 O O . PRO A 1 344 ? -4.913 -13.194 31.001 1.00 38.25 344 PRO A O 1
ATOM 2544 N N . ALA A 1 345 ? -5.545 -14.389 32.810 1.00 37.41 345 ALA A N 1
ATOM 2545 C CA . ALA A 1 345 ? -4.679 -15.529 32.555 1.00 37.41 345 ALA A CA 1
ATOM 2546 C C . ALA A 1 345 ? -4.918 -16.026 31.125 1.00 37.41 345 ALA A C 1
ATOM 2548 O O . ALA A 1 345 ? -6.056 -16.338 30.762 1.00 37.41 345 ALA A O 1
ATOM 2549 N N . SER A 1 346 ? -3.855 -16.080 30.319 1.00 37.06 346 SER A N 1
ATOM 2550 C CA . SER A 1 346 ? -3.906 -16.663 28.984 1.00 37.06 346 SER A CA 1
ATOM 2551 C C . SER A 1 346 ? -4.409 -18.096 29.125 1.00 37.06 346 SER A C 1
ATOM 2553 O O . SER A 1 346 ? -3.701 -18.973 29.625 1.00 37.06 346 SER A O 1
ATOM 2555 N N . THR A 1 347 ? -5.654 -18.341 28.732 1.00 36.03 347 THR A N 1
ATOM 2556 C CA . THR A 1 347 ? -6.152 -19.702 28.601 1.00 36.03 347 THR A CA 1
ATOM 2557 C C . THR A 1 347 ? -5.597 -20.223 27.291 1.00 36.03 347 THR A C 1
ATOM 2559 O O . THR A 1 347 ? -6.107 -19.922 26.219 1.00 36.03 347 THR A O 1
ATOM 2562 N N . SER A 1 348 ? -4.499 -20.970 27.389 1.00 38.28 348 SER A N 1
ATOM 2563 C CA . SER A 1 348 ? -4.024 -21.812 26.301 1.00 38.28 348 SER A CA 1
ATOM 2564 C C . SER A 1 348 ? -5.161 -22.751 25.892 1.00 38.28 348 SER A C 1
ATOM 2566 O O . SER A 1 348 ? -5.564 -23.617 26.679 1.00 38.28 348 SER A O 1
ATOM 2568 N N . ARG A 1 349 ? -5.691 -22.568 24.689 1.00 34.59 349 ARG A N 1
ATOM 2569 C CA . ARG A 1 349 ? -6.396 -23.607 23.947 1.00 34.59 349 ARG A CA 1
ATOM 2570 C C . ARG A 1 349 ? -5.732 -23.746 22.598 1.00 34.59 349 ARG A C 1
ATOM 2572 O O . ARG A 1 349 ? -5.363 -22.694 22.038 1.00 34.59 349 ARG A O 1
#

Sequence (349 aa):
MSTSENTTFSIRVSSTGDIFEVPANRTILHVLYENGYEVPLDCSNGRCGTCRTRYLSGEVDHRDTALSESERSEYLTVCVSRAHAGEVVLDLPPPQSTQPVERPIAVVEAPVCVACLNCVRFCTFGAARIDNELTGVGGIQGAAVIDADTCTGCGLCAAACPTGAIEMNISTHDSVIGTIHTLNTESVSAVNTEVAEDGPAEAPLSVMIFACPQCRDTTHEVCDAKSGQVSANVQTRVVDVPCSGRVDTLQLMHAFESGADAVMVAGCQPGECFFNTGNLHVTQRVKRIADWLDGCGLERDRVHMMHLAPGDHDSLTHALDDLTQKTGICGPSPLRRTPSSPTPASTSR

Foldseek 3Di:
DPPDQQAKEWEAEPAPRDIDIAHSLAFQVQRCLQQQFDAADQFLQQEDCSRKWFWDDAAKAAPHPHDDPVVVVTIHRRSDIDGPYYYIYTHGHPGPDRHGHDDKFKAFDQQQFPPPCQLVVQQPQRQKDWDQPTAYHPRRRIGIGGNRRRGRNAQLSCQRGPRNRMAIPVCGPVNLLVLLLCQLPVVVVVPPDDDDPDDDDAAAAEEEEEEAPLCVVLVCCLQVVLDDFQPVRHHYDYRYDSFLLNCHLVSLVSSVLSFHLAYEYEHAAQVSHSSNCSLVNNQVVLQVVLVVCVVVVQHSLRYYYDHDHRPPNVSVSVVSNVSRVVSVVVDGGPSHDDPPDDDDPPPDD

Solvent-accessible surface area (backbone atoms only — not comparable to full-atom values): 19266 Å² total; per-residue (Å²): 130,90,81,72,78,69,58,65,35,34,38,30,33,66,67,74,65,51,72,46,75,32,49,48,86,52,33,50,43,59,54,37,16,62,65,6,35,83,68,57,77,69,53,61,66,25,59,71,49,59,34,54,40,42,45,80,49,58,51,71,39,80,64,49,77,45,69,53,80,78,45,55,78,42,35,46,38,33,50,49,26,51,55,80,56,62,55,35,33,32,63,46,79,68,56,82,38,97,50,58,52,87,71,55,28,59,46,58,48,33,61,51,17,78,59,80,52,47,37,44,74,54,34,85,68,70,22,36,46,75,39,72,89,40,49,8,37,97,70,37,81,14,9,53,44,54,42,63,86,55,38,47,33,44,39,40,32,32,44,52,36,91,68,61,25,30,38,33,78,76,68,28,69,68,55,54,50,49,49,50,43,49,64,52,53,62,56,69,72,71,74,75,77,79,88,64,98,74,71,85,77,79,77,58,45,31,34,38,33,36,23,8,70,72,36,32,64,45,48,50,51,64,62,66,55,84,72,87,74,68,57,94,58,61,43,74,43,80,44,81,39,72,22,37,18,32,62,27,71,64,58,60,50,47,40,32,67,50,39,26,35,28,40,38,36,36,21,45,35,91,89,63,30,85,66,62,51,28,40,62,55,28,46,55,49,42,52,54,47,20,57,48,29,41,76,69,73,63,49,35,70,30,45,45,70,44,69,41,60,71,76,47,49,65,64,51,47,54,49,50,34,53,44,46,55,52,30,58,74,67,42,74,33,91,58,39,78,54,97,84,60,78,78,77,76,82,76,87,124

pLDDT: mean 87.95, std 16.66, range [33.44, 98.62]

Nearest PDB structures (foldseek):
  2pia-assembly1_A  TM=9.583E-01  e=4.479E-09  Burkholderia cepacia
  5odq-assembly1_D  TM=8.834E-01  e=1.598E-10  Methanothermococcus thermolithotrophicus DSM 2095
  7bkb-assembly1_F  TM=8.723E-01  e=2.962E-10  Methanospirillum hungatei JF-1
  7ylr-assembly1_A  TM=9.530E-01  e=5.628E-08  Variovorax paradoxus
  4n58-assembly1_A  TM=8.050E-01  e=1.483E-06  Pectobacterium brasiliense PBR1692

=== Feature glossary ===
The record interleaves many kinds of information about one protein. Here is each kind framed as the question it answers.

Q: What does the local fold look like, residue by residue?
A: The Foldseek 3Di string encodes local tertiary geometry as a 20-letter alphabet — one character per residue — derived from the relative positions of nearby Cα atoms. Unlike the amino-acid sequence, 3Di is a direct function of the 3D structure, so two proteins with the same fold have similar 3Di strings even at low sequence identity.

Q: Which residues are in helices, strands, or loops?
A: The SS8 string is DSSP's per-residue secondary-structure call. α-helix (H) means an i→i+4 H-bond ladder; β-strand (E) means the residue participates in a β-sheet; 3₁₀ (G) and π (I) are tighter and wider helices; T/S are turns/bends; '-' is loop.

Q: How big and how compact is the whole molecule?
A: Radius of gyration (Rg) is the root-mean-square distance of Cα atoms from their centroid — a single number for overall size and compactness. A globular domain of N residues has Rg ≈ 2.2·N^0.38 Å; an extended or disordered chain has a much larger Rg. The Cα contact count is the number of residue pairs whose Cα atoms are within 8 Å and are more than four positions apart in sequence — a standard proxy for tertiary packing density. The bounding box is the smallest axis-aligned box enclosing all Cα atoms.

Q: Where is each backbone atom in 3D?
A: Structure coordinates are given as an mmCIF _atom_site loop: one row per atom with element, residue name, chain id, sequence number, and x/y/z position in Å. Only the four main-chain atoms per residue are included here; side chains are omitted to keep the record compact.

Q: What is the amino-acid chain?
A: Primary structure: the covalent order of the twenty standard amino acids along the backbone. Two proteins with the same sequence will (almost always) fold to the same structure; two with 30% identity often share a fold but not the details.

Q: What if only a Cα trace is available?
A: Three-state secondary structure (P-SEA) collapses the eight DSSP classes into helix (a), strand (b), and coil (c). P-SEA assigns these from Cα geometry alone — distances and angles — without requiring backbone oxygens, so it works on any Cα trace.

Q: What family and function is it annotated with?
A: Database cross-references. InterPro integrates a dozen domain/family signature databases into unified entries with residue-range hits. GO terms attach function/process/location labels with evidence codes. CATH codes position the fold in a four-level structural taxonomy. Organism is the NCBI-taxonomy species name.

Q: How confident is the AlphaFold model at each residue?
A: pLDDT is the predicted lDDT-Cα score: AlphaFold's confidence that the local environment of each residue (all inter-atomic distances within 15 Å) is correctly placed. It is a per-residue number between 0 and 100, with higher meaning more reliable.

Q: How mobile is each atom in the crystal?
A: B-factor (Debye–Waller factor) reflects atomic displacement in the crystal lattice. It is an experimental observable (units Å²), not a prediction; low values mean the atom is pinned down, high values mean it moves or is heterogeneous across the crystal.

Q: Which residues are buried vs exposed?
A: SASA measures how much of the protein is reachable by solvent. It is computed by rolling a water-sized probe over the atomic surface and summing the exposed area (Å²). Per-residue SASA distinguishes core (buried, low SASA) from surface (exposed, high SASA) residues; total SASA is a whole-molecule size measure.

Q: What do the diagnostic plots show?
A: Plot images: a contact map (which residues are close in 3D, as an N×N binary image), a Ramachandran scatter (backbone torsion angles, revealing secondary-structure composition at a glance), and — for AlphaFold structures — a PAE heatmap (pairwise prediction confidence).

Q: What known structures does this most resemble?
A: The Foldseek neighbor list gives the closest experimentally determined structures in the PDB, ranked by structural alignment. TM-score near 1 means near-identical fold; near 0.3 means only rough topology match. This is how one finds what a novel AlphaFold prediction most resembles in the solved-structure universe.

Q: Are the domains correctly placed relative to each other?
A: Predicted aligned error is AlphaFold's pairwise confidence. Unlike pLDDT (per-residue), PAE is per-residue-pair and captures whether two parts of the structure are correctly placed relative to each other. Units are ångströms of expected positional error.

Q: What do the rendered images show?
A: Structure images are PyMOL renders from six orthogonal camera directions. Cartoon representation draws helices as coils and strands as arrows; sticks shows the backbone as bonds; surface shows the solvent-excluded envelope. Rainbow coloring maps sequence position to hue (blue→red, N→C); chain coloring assigns a distinct color per polypeptide.

Q: What are the backbone torsion angles?
A: φ (phi) and ψ (psi) are the two rotatable backbone dihedrals per residue: φ is the C(i-1)–N–Cα–C torsion, ψ is the N–Cα–C–N(i+1) torsion, both in degrees on (−180°, 180°]. α-helical residues cluster near (−60°, −45°); β-strand residues near (−120°, +130°). A Ramachandran plot is simply a scatter of (φ, ψ) for every residue.